Protein AF-A0A521HV90-F1 (afdb_monomer)

Structure (mmCIF, N/CA/C/O backbone):
data_AF-A0A521HV90-F1
#
_entry.id   AF-A0A521HV90-F1
#
loop_
_atom_site.group_PDB
_atom_site.id
_atom_site.type_symbol
_atom_site.label_atom_id
_atom_site.label_alt_id
_atom_site.label_comp_id
_atom_site.label_asym_id
_atom_site.label_entity_id
_atom_site.label_seq_id
_atom_site.pdbx_PDB_ins_code
_atom_site.Cartn_x
_atom_site.Cartn_y
_atom_site.Cartn_z
_atom_site.occupancy
_atom_site.B_iso_or_equiv
_atom_site.auth_seq_id
_atom_site.auth_comp_id
_atom_site.auth_asym_id
_atom_site.auth_atom_id
_atom_site.pdbx_PDB_model_num
ATOM 1 N N . MET A 1 1 ? -3.307 -13.413 -8.886 1.00 49.22 1 MET A N 1
ATOM 2 C CA . MET A 1 1 ? -4.777 -13.267 -8.744 1.00 49.22 1 MET A CA 1
ATOM 3 C C . MET A 1 1 ? -5.364 -14.151 -7.640 1.00 49.22 1 MET A C 1
ATOM 5 O O . MET A 1 1 ? -5.934 -13.598 -6.715 1.00 49.22 1 MET A O 1
ATOM 9 N N . ILE A 1 2 ? -5.180 -15.482 -7.656 1.00 52.97 2 ILE A N 1
ATOM 10 C CA . ILE A 1 2 ? -5.712 -16.389 -6.606 1.00 52.97 2 ILE A CA 1
ATOM 11 C C . ILE A 1 2 ? -5.190 -16.040 -5.198 1.00 52.97 2 ILE A C 1
ATOM 13 O O . ILE A 1 2 ? -5.973 -15.969 -4.259 1.00 52.97 2 ILE A O 1
ATOM 17 N N . ALA A 1 3 ? -3.894 -15.745 -5.058 1.00 56.12 3 ALA A N 1
ATOM 18 C CA . ALA A 1 3 ? -3.301 -15.336 -3.780 1.00 56.12 3 ALA A CA 1
ATOM 19 C C . ALA A 1 3 ? -3.882 -14.014 -3.232 1.00 56.12 3 ALA A C 1
ATOM 21 O O . ALA A 1 3 ? -4.141 -13.900 -2.037 1.00 56.12 3 ALA A O 1
ATOM 22 N N . ALA A 1 4 ? -4.149 -13.043 -4.114 1.00 55.78 4 ALA A N 1
ATOM 23 C CA . ALA A 1 4 ? -4.776 -11.772 -3.747 1.00 55.78 4 ALA A CA 1
ATOM 24 C C . ALA A 1 4 ? -6.237 -11.969 -3.309 1.00 55.78 4 ALA A C 1
ATOM 26 O O . ALA A 1 4 ? -6.645 -11.455 -2.270 1.00 55.78 4 ALA A O 1
ATOM 27 N N . LEU A 1 5 ? -6.998 -12.796 -4.038 1.00 62.59 5 LEU A N 1
ATOM 28 C CA . LEU A 1 5 ? -8.366 -13.176 -3.669 1.00 62.59 5 LEU A CA 1
ATOM 29 C C . LEU A 1 5 ? -8.414 -13.896 -2.316 1.00 62.59 5 LEU A C 1
ATOM 31 O O . LEU A 1 5 ? -9.266 -13.583 -1.491 1.00 62.59 5 LEU A O 1
ATOM 35 N N . PHE A 1 6 ? -7.477 -14.811 -2.062 1.00 66.88 6 PHE A N 1
ATOM 36 C CA . PHE A 1 6 ? -7.403 -15.548 -0.802 1.00 66.88 6 PHE A CA 1
ATOM 37 C C . PHE A 1 6 ? -7.061 -14.636 0.386 1.00 66.88 6 PHE A C 1
ATOM 39 O O . PHE A 1 6 ? -7.746 -14.669 1.406 1.00 66.88 6 PHE A O 1
ATOM 46 N N . GLY A 1 7 ? -6.062 -13.758 0.241 1.00 65.44 7 GLY A N 1
ATOM 47 C CA . GLY A 1 7 ? -5.724 -12.774 1.274 1.00 65.44 7 GLY A CA 1
ATOM 48 C C . GLY A 1 7 ? -6.868 -11.794 1.555 1.00 65.44 7 GLY A C 1
ATOM 49 O O . GLY A 1 7 ? -7.143 -11.471 2.709 1.00 65.44 7 GLY A O 1
ATOM 50 N N . ASN A 1 8 ? -7.592 -11.367 0.516 1.00 66.81 8 ASN A N 1
ATOM 51 C CA . ASN A 1 8 ? -8.760 -10.499 0.666 1.00 66.81 8 ASN A CA 1
ATOM 52 C C . ASN A 1 8 ? -9.947 -11.225 1.318 1.00 66.81 8 ASN A C 1
ATOM 54 O O . ASN A 1 8 ? -10.645 -10.612 2.121 1.00 66.81 8 ASN A O 1
ATOM 58 N N . ALA A 1 9 ? -10.137 -12.522 1.057 1.00 70.25 9 ALA A N 1
ATOM 59 C CA . ALA A 1 9 ? -11.153 -13.335 1.725 1.00 70.25 9 ALA A CA 1
ATOM 60 C C . ALA A 1 9 ? -10.874 -13.490 3.229 1.00 70.25 9 ALA A C 1
ATOM 62 O O . ALA A 1 9 ? -11.789 -13.338 4.030 1.00 70.25 9 ALA A O 1
ATOM 63 N N . ILE A 1 10 ? -9.614 -13.712 3.625 1.00 73.81 10 ILE A N 1
ATOM 64 C CA . ILE A 1 10 ? -9.221 -13.771 5.045 1.00 73.81 10 ILE A CA 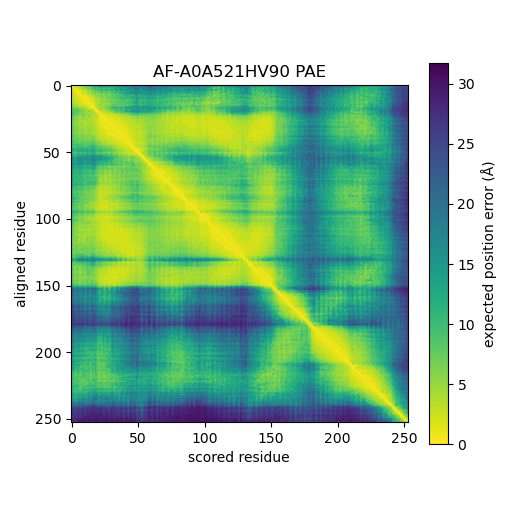1
ATOM 65 C C . ILE A 1 10 ? -9.511 -12.441 5.742 1.00 73.81 10 ILE A C 1
ATOM 67 O O . ILE A 1 10 ? -10.108 -12.421 6.814 1.00 73.81 10 ILE A O 1
ATOM 71 N N . ILE A 1 11 ? -9.122 -11.324 5.123 1.00 69.88 11 ILE A N 1
ATOM 72 C CA . ILE A 1 11 ? -9.384 -9.987 5.669 1.00 69.88 11 ILE A CA 1
ATOM 73 C C . ILE A 1 11 ? -10.891 -9.742 5.794 1.00 69.88 11 ILE A C 1
ATOM 75 O O . ILE A 1 11 ? -11.343 -9.226 6.811 1.00 69.88 11 ILE A O 1
ATOM 79 N N . PHE A 1 12 ? -11.673 -10.140 4.791 1.00 71.12 12 PHE A N 1
ATOM 80 C CA . PHE A 1 12 ? -13.126 -10.002 4.809 1.00 71.12 12 PHE A CA 1
ATOM 81 C C . PHE A 1 12 ? -13.774 -10.812 5.941 1.00 71.12 12 PHE A C 1
ATOM 83 O O . PHE A 1 12 ? -14.601 -10.270 6.669 1.00 71.12 12 PHE A O 1
ATOM 90 N N . LEU A 1 13 ? -13.354 -12.065 6.142 1.00 73.94 13 LEU A N 1
ATOM 91 C CA . LEU A 1 13 ? -13.839 -12.919 7.233 1.00 73.94 13 LEU A CA 1
ATOM 92 C C . LEU A 1 13 ? -13.491 -12.342 8.610 1.00 73.94 13 LEU A C 1
ATOM 94 O O . LEU A 1 13 ? -14.368 -12.203 9.454 1.00 73.94 13 LEU A O 1
ATOM 98 N N . LEU A 1 14 ? -12.245 -11.906 8.812 1.00 71.69 14 LEU A N 1
ATOM 99 C CA . LEU A 1 14 ? -11.810 -11.314 10.083 1.00 71.69 14 LEU A CA 1
ATOM 100 C C . LEU A 1 14 ? -12.557 -10.019 10.429 1.00 71.69 14 LEU A C 1
ATOM 102 O O . LEU A 1 14 ? -12.702 -9.684 11.605 1.00 71.69 14 LEU A O 1
ATOM 106 N N . VAL A 1 15 ? -13.020 -9.279 9.420 1.00 71.75 15 VAL A N 1
ATOM 107 C CA . VAL A 1 15 ? -13.860 -8.101 9.646 1.00 71.75 15 VAL A CA 1
ATOM 108 C C . VAL A 1 15 ? -15.314 -8.490 9.915 1.00 71.75 15 VAL A C 1
ATOM 110 O O . VAL A 1 15 ? -15.925 -7.906 10.808 1.00 71.75 15 VAL A O 1
ATOM 113 N N . LEU A 1 16 ? -15.864 -9.475 9.196 1.00 75.19 16 LEU A N 1
ATOM 114 C CA . LEU A 1 16 ? -17.215 -9.990 9.453 1.00 75.19 16 LEU A CA 1
ATOM 115 C C . LEU A 1 16 ? -17.366 -10.530 10.879 1.00 75.19 16 LEU A C 1
ATOM 117 O O . LEU A 1 16 ? -18.369 -10.253 11.531 1.00 75.19 16 LEU A O 1
ATOM 121 N N . ASP A 1 17 ? -16.346 -11.227 11.373 1.00 76.06 17 ASP A N 1
ATOM 122 C CA . ASP A 1 17 ? -16.319 -11.800 12.720 1.00 76.06 17 ASP A CA 1
ATOM 123 C C . ASP A 1 17 ? -15.992 -10.756 13.812 1.00 76.06 17 ASP A C 1
ATOM 125 O O . ASP A 1 17 ? -15.953 -11.073 15.000 1.00 76.06 17 ASP A O 1
ATOM 129 N N . GLY A 1 18 ? -15.755 -9.493 13.434 1.00 71.19 18 GLY A N 1
ATOM 130 C CA . GLY A 1 18 ? -15.540 -8.376 14.358 1.00 71.19 18 GLY A CA 1
ATOM 131 C C . GLY A 1 18 ? -14.144 -8.295 14.987 1.00 71.19 18 GLY A C 1
ATOM 132 O O . GLY A 1 18 ? -13.905 -7.411 15.812 1.00 71.19 18 GLY A O 1
ATOM 133 N N . TYR A 1 19 ? -13.207 -9.163 14.592 1.00 71.31 19 TYR A N 1
ATOM 134 C CA . TYR A 1 19 ? -11.818 -9.142 15.074 1.00 71.31 19 TYR A CA 1
ATOM 135 C C . TYR A 1 19 ? -11.007 -7.971 14.492 1.00 71.31 19 TYR A C 1
ATOM 137 O O . TYR A 1 19 ? -10.105 -7.437 15.144 1.00 71.31 19 TYR A O 1
ATOM 145 N N . LEU A 1 20 ? -11.328 -7.540 13.268 1.00 70.44 20 LEU A N 1
ATOM 146 C CA . LEU A 1 20 ? -10.658 -6.433 12.583 1.00 70.44 20 LEU A CA 1
ATOM 147 C C . LEU A 1 20 ? -11.517 -5.167 12.552 1.00 70.44 20 LEU A C 1
ATOM 149 O O . LEU A 1 20 ? -12.604 -5.136 11.980 1.00 70.44 20 LEU A O 1
ATOM 153 N N . ARG A 1 21 ? -10.964 -4.078 13.095 1.00 73.81 21 ARG A N 1
ATOM 154 C CA . ARG A 1 21 ? -11.487 -2.716 12.941 1.00 73.81 21 ARG A CA 1
ATOM 155 C C . ARG A 1 21 ? -10.770 -1.997 11.803 1.00 73.81 21 ARG A C 1
ATOM 157 O O . ARG A 1 21 ? -9.672 -2.380 11.402 1.00 73.81 21 ARG A O 1
ATOM 164 N N . ALA A 1 22 ? -11.361 -0.910 11.314 1.00 71.94 22 ALA A N 1
ATOM 165 C CA . ALA A 1 22 ? -10.803 -0.122 10.212 1.00 71.94 22 ALA A CA 1
ATOM 166 C C . ALA A 1 22 ? -9.349 0.339 10.467 1.00 71.94 22 ALA A C 1
ATOM 168 O O . ALA A 1 22 ? -8.516 0.2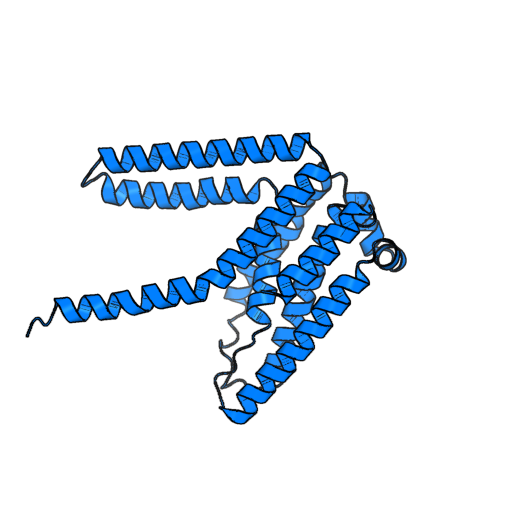61 9.567 1.00 71.94 22 ALA A O 1
ATOM 169 N N . ALA A 1 23 ? -9.005 0.720 11.703 1.00 78.69 23 ALA A N 1
ATOM 170 C CA . ALA A 1 23 ? -7.637 1.094 12.072 1.00 78.69 23 ALA A CA 1
ATOM 171 C C . ALA A 1 23 ? -6.640 -0.071 11.934 1.00 78.69 23 ALA A C 1
ATOM 173 O O . ALA A 1 23 ? -5.519 0.115 11.459 1.00 78.69 23 ALA A O 1
ATOM 174 N N . HIS A 1 24 ? -7.059 -1.292 12.278 1.00 83.00 24 HIS A N 1
ATOM 175 C CA . HIS A 1 24 ? -6.226 -2.488 12.160 1.00 83.00 24 HIS A CA 1
ATOM 176 C C . HIS A 1 24 ? -5.908 -2.817 10.694 1.00 83.00 24 HIS A C 1
ATOM 178 O O . HIS A 1 24 ? -4.804 -3.261 10.395 1.00 83.00 24 HIS A O 1
ATOM 184 N N . LEU A 1 25 ? -6.834 -2.549 9.765 1.00 77.50 25 LEU A N 1
ATOM 185 C CA . LEU A 1 25 ? -6.620 -2.756 8.324 1.00 77.50 25 LEU A CA 1
ATOM 186 C C . LEU A 1 25 ? -5.554 -1.823 7.751 1.00 77.50 25 LEU A C 1
ATOM 188 O O . LEU A 1 25 ? -4.740 -2.239 6.927 1.00 77.50 25 LEU A O 1
ATOM 192 N N . ILE A 1 26 ? -5.543 -0.574 8.213 1.00 79.94 26 ILE A N 1
ATOM 193 C CA . ILE A 1 26 ? -4.533 0.419 7.842 1.00 79.94 26 ILE A CA 1
ATOM 194 C C . ILE A 1 26 ? -3.151 -0.070 8.276 1.00 79.94 26 ILE A C 1
ATOM 196 O O . ILE A 1 26 ? -2.224 -0.123 7.467 1.00 79.94 26 ILE A O 1
ATOM 200 N N . VAL A 1 27 ? -3.031 -0.475 9.544 1.00 85.88 27 VAL A N 1
ATOM 201 C CA . VAL A 1 27 ? -1.776 -0.990 10.106 1.00 85.88 27 VAL A CA 1
ATOM 202 C C . VAL A 1 27 ? -1.347 -2.271 9.399 1.00 85.88 27 VAL A C 1
ATOM 204 O O . VAL A 1 27 ? -0.169 -2.418 9.079 1.00 85.88 27 VAL A O 1
ATOM 207 N N . LEU A 1 28 ? -2.287 -3.169 9.096 1.00 85.75 28 LEU A N 1
ATOM 208 C CA . LEU A 1 28 ? -2.013 -4.402 8.368 1.00 85.75 28 LEU A CA 1
ATOM 209 C C . LEU A 1 28 ? -1.402 -4.114 6.998 1.00 85.75 28 LEU A C 1
ATOM 211 O O . LEU A 1 28 ? -0.334 -4.632 6.691 1.00 85.75 28 LEU A O 1
ATOM 215 N N . VAL A 1 29 ? -2.034 -3.265 6.187 1.00 83.88 29 VAL A N 1
ATOM 216 C CA . VAL A 1 29 ? -1.525 -2.958 4.842 1.00 83.88 29 VAL A CA 1
ATOM 217 C C . VAL A 1 29 ? -0.209 -2.182 4.909 1.00 83.88 29 VAL A C 1
ATOM 219 O O . VAL A 1 29 ? 0.672 -2.418 4.081 1.00 83.88 29 VAL A O 1
ATOM 222 N N . ALA A 1 30 ? -0.019 -1.317 5.908 1.00 85.50 30 ALA A N 1
ATOM 223 C CA . ALA A 1 30 ? 1.268 -0.667 6.157 1.00 85.50 30 ALA A CA 1
ATOM 224 C C . ALA A 1 30 ? 2.367 -1.692 6.467 1.00 85.50 30 ALA A C 1
ATOM 226 O O . ALA A 1 30 ? 3.439 -1.654 5.859 1.00 85.50 30 ALA A O 1
ATOM 227 N N . ALA A 1 31 ? 2.081 -2.651 7.347 1.00 88.56 31 ALA A N 1
ATOM 228 C CA . ALA A 1 31 ? 3.001 -3.724 7.696 1.00 88.56 31 ALA A CA 1
ATOM 229 C C . ALA A 1 31 ? 3.291 -4.650 6.503 1.00 88.56 31 ALA A C 1
ATOM 231 O O . ALA A 1 31 ? 4.453 -4.959 6.255 1.00 88.56 31 ALA A O 1
ATOM 232 N N . GLU A 1 32 ? 2.278 -5.030 5.716 1.00 87.56 32 GLU A N 1
ATOM 233 C CA . GLU A 1 32 ? 2.453 -5.805 4.480 1.00 87.56 32 GLU A CA 1
ATOM 234 C C . GLU A 1 32 ? 3.331 -5.060 3.471 1.00 87.56 32 GLU A C 1
ATOM 236 O O . GLU A 1 32 ? 4.242 -5.647 2.893 1.00 87.56 32 GLU A O 1
ATOM 241 N N . THR A 1 33 ? 3.101 -3.757 3.287 1.00 87.44 33 THR A N 1
ATOM 242 C CA . THR A 1 33 ? 3.901 -2.927 2.375 1.00 87.44 33 THR A CA 1
ATOM 243 C C . THR A 1 33 ? 5.367 -2.925 2.794 1.00 87.44 33 THR A C 1
ATOM 245 O O . THR A 1 33 ? 6.243 -3.200 1.976 1.00 87.44 33 THR A O 1
ATOM 248 N N . LEU A 1 34 ? 5.647 -2.650 4.072 1.00 89.31 34 LEU A N 1
ATOM 249 C CA . LEU A 1 34 ? 7.013 -2.637 4.599 1.00 89.31 34 LEU A CA 1
ATOM 250 C C . LEU A 1 34 ? 7.674 -4.009 4.478 1.00 89.31 34 LEU A C 1
ATOM 252 O O . LEU A 1 34 ? 8.814 -4.099 4.025 1.00 89.31 34 LEU A O 1
ATOM 256 N N . LEU A 1 35 ? 6.953 -5.072 4.830 1.00 91.50 35 LEU A N 1
ATOM 257 C CA . LEU A 1 35 ? 7.434 -6.443 4.733 1.00 91.50 35 LEU A CA 1
ATOM 258 C C . LEU A 1 35 ? 7.845 -6.792 3.298 1.00 91.50 35 LEU A C 1
ATOM 260 O O . LEU A 1 35 ? 8.959 -7.264 3.077 1.00 91.50 35 LEU A O 1
ATOM 264 N N . LEU A 1 36 ? 6.978 -6.526 2.320 1.00 88.88 36 LEU A N 1
ATOM 265 C CA . LEU A 1 36 ? 7.235 -6.839 0.914 1.00 88.88 36 LEU A CA 1
ATOM 266 C C . LEU A 1 36 ? 8.355 -5.970 0.326 1.00 88.88 36 LEU A C 1
ATOM 268 O O . LEU A 1 36 ? 9.171 -6.472 -0.445 1.00 88.88 36 LEU A O 1
ATOM 272 N N . LEU A 1 37 ? 8.464 -4.698 0.728 1.00 88.50 37 LEU A N 1
ATOM 273 C CA . LEU A 1 37 ? 9.587 -3.836 0.341 1.00 88.50 37 LEU A CA 1
ATOM 274 C C . LEU A 1 37 ? 10.920 -4.349 0.899 1.00 88.50 37 LEU A C 1
ATOM 276 O O . LEU A 1 37 ? 11.912 -4.389 0.168 1.00 88.50 37 LEU A O 1
ATOM 280 N N . ILE A 1 38 ? 10.952 -4.771 2.168 1.00 90.31 38 ILE A N 1
ATOM 281 C CA . ILE A 1 38 ? 12.142 -5.370 2.791 1.00 90.31 38 ILE A CA 1
ATOM 282 C C . ILE A 1 38 ? 12.517 -6.662 2.062 1.00 90.31 38 ILE A C 1
ATOM 284 O O . ILE A 1 38 ? 13.678 -6.834 1.698 1.00 90.31 38 ILE A O 1
ATOM 288 N N . MET A 1 39 ? 11.543 -7.534 1.795 1.00 90.31 39 MET A N 1
ATOM 289 C CA . MET A 1 39 ? 11.744 -8.788 1.064 1.00 90.31 39 MET A CA 1
ATOM 290 C C . MET A 1 39 ? 12.275 -8.553 -0.353 1.00 90.31 39 MET A C 1
ATOM 292 O O . MET A 1 39 ? 13.280 -9.148 -0.739 1.00 90.31 39 MET A O 1
ATOM 296 N N . SER A 1 40 ? 11.662 -7.642 -1.112 1.00 87.94 40 SER A N 1
ATOM 297 C CA . SER A 1 40 ? 12.118 -7.284 -2.458 1.00 87.94 40 SER A CA 1
ATOM 298 C C . SER A 1 40 ? 13.538 -6.714 -2.431 1.00 87.94 40 SER A C 1
ATOM 300 O O . SER A 1 40 ? 14.393 -7.090 -3.238 1.00 87.94 40 SER A O 1
ATOM 302 N N . ARG A 1 41 ? 13.850 -5.864 -1.444 1.00 88.12 41 ARG A N 1
ATOM 303 C CA . ARG A 1 41 ? 15.205 -5.338 -1.279 1.00 88.12 41 ARG A CA 1
ATOM 304 C C . ARG A 1 41 ? 16.204 -6.434 -0.919 1.00 88.12 41 ARG A C 1
ATOM 306 O O . ARG A 1 41 ? 17.305 -6.428 -1.463 1.00 88.12 41 ARG A O 1
ATOM 313 N N . ALA A 1 42 ? 15.829 -7.367 -0.048 1.00 89.81 42 ALA A N 1
ATOM 314 C CA . ALA A 1 42 ? 16.655 -8.510 0.320 1.00 89.81 42 ALA A CA 1
ATOM 315 C C . ALA A 1 42 ? 16.943 -9.415 -0.889 1.00 89.81 42 ALA A C 1
ATOM 317 O O . ALA A 1 42 ? 18.084 -9.832 -1.055 1.00 89.81 42 ALA A O 1
ATOM 318 N N . GLN A 1 43 ? 15.969 -9.644 -1.781 1.00 89.38 43 GLN A N 1
ATOM 319 C CA . GLN A 1 43 ? 16.200 -10.386 -3.028 1.00 89.38 43 GLN A CA 1
ATOM 320 C C . GLN A 1 43 ? 17.270 -9.730 -3.904 1.00 89.38 43 GLN A C 1
ATOM 322 O O . GLN A 1 43 ? 18.148 -10.420 -4.415 1.00 89.38 43 GLN A O 1
ATOM 327 N N . LEU A 1 44 ? 17.230 -8.402 -4.054 1.00 86.69 44 LEU A N 1
ATOM 328 C CA . LEU A 1 44 ? 18.227 -7.678 -4.850 1.00 86.69 44 LEU A CA 1
ATOM 329 C C . LEU A 1 44 ? 19.644 -7.829 -4.280 1.00 86.69 44 LEU A C 1
ATOM 331 O O . LEU A 1 44 ? 20.604 -7.859 -5.042 1.00 86.69 44 LEU A O 1
ATOM 335 N N . LEU A 1 45 ? 19.792 -7.973 -2.958 1.00 88.00 45 LEU A N 1
ATOM 336 C CA . LEU A 1 45 ? 21.096 -8.215 -2.329 1.00 88.00 45 LEU A CA 1
ATOM 337 C C . LEU A 1 45 ? 21.677 -9.603 -2.655 1.00 88.00 45 LEU A C 1
ATOM 339 O O . LEU A 1 45 ? 22.882 -9.792 -2.511 1.00 88.00 45 LEU A O 1
ATOM 343 N N . LEU A 1 46 ? 20.858 -10.556 -3.112 1.00 87.38 46 LEU A N 1
ATOM 344 C CA . LEU A 1 46 ? 21.299 -11.901 -3.513 1.00 87.38 46 LEU A CA 1
ATOM 345 C C . LEU A 1 46 ? 21.822 -11.963 -4.957 1.00 87.38 46 LEU A C 1
ATOM 347 O O . LEU A 1 46 ? 22.294 -13.015 -5.395 1.00 87.38 46 LEU A O 1
ATOM 351 N N . VAL A 1 47 ? 21.723 -10.861 -5.703 1.00 87.19 47 VAL A N 1
ATOM 352 C CA . VAL A 1 47 ? 22.058 -10.775 -7.127 1.00 87.19 47 VAL A CA 1
ATOM 353 C C . VAL A 1 47 ? 23.117 -9.685 -7.347 1.00 87.19 47 VAL A C 1
ATOM 355 O O . VAL A 1 47 ? 23.043 -8.628 -6.713 1.00 87.19 47 VAL A O 1
ATOM 358 N N . PRO A 1 48 ? 24.107 -9.886 -8.244 1.00 86.38 48 PRO A N 1
ATOM 359 C CA . PRO A 1 48 ? 25.081 -8.853 -8.587 1.00 86.38 48 PRO A CA 1
ATOM 360 C C . PRO A 1 48 ? 24.420 -7.538 -9.028 1.00 86.38 48 PRO A C 1
ATOM 362 O O . PRO A 1 48 ? 23.478 -7.544 -9.816 1.00 86.38 48 PRO A O 1
ATOM 365 N N . GLN A 1 49 ? 24.971 -6.399 -8.595 1.00 84.12 49 GLN A N 1
ATOM 366 C CA . GLN A 1 49 ? 24.420 -5.061 -8.884 1.00 84.12 49 GLN A CA 1
ATOM 367 C C . GLN A 1 49 ? 24.278 -4.736 -10.376 1.00 84.12 49 GLN A C 1
ATOM 369 O O . GLN A 1 49 ? 23.450 -3.910 -10.754 1.00 84.12 49 GLN A O 1
ATOM 374 N N . ARG A 1 50 ? 25.075 -5.381 -11.234 1.00 85.25 50 ARG A N 1
ATOM 375 C CA . ARG A 1 50 ? 24.979 -5.229 -12.693 1.00 85.25 50 ARG A CA 1
ATOM 376 C C . ARG A 1 50 ? 23.650 -5.729 -13.268 1.00 85.25 50 ARG A C 1
ATOM 378 O O . ARG A 1 50 ? 23.233 -5.237 -14.306 1.00 85.25 50 ARG A O 1
ATOM 385 N N . ASP A 1 51 ? 23.003 -6.674 -12.586 1.00 86.00 51 ASP A N 1
ATOM 386 C CA . ASP A 1 51 ? 21.772 -7.321 -13.045 1.00 86.00 51 ASP A CA 1
ATOM 387 C C . ASP A 1 51 ? 20.536 -6.741 -12.337 1.00 86.00 51 ASP A C 1
ATOM 389 O O . ASP A 1 51 ? 19.436 -7.281 -12.466 1.00 86.00 51 ASP A O 1
ATOM 393 N N . TRP A 1 52 ? 20.707 -5.660 -11.564 1.00 85.94 52 TRP A N 1
ATOM 394 C CA . TRP A 1 52 ? 19.596 -4.958 -10.933 1.00 85.94 52 TRP A CA 1
ATOM 395 C C . TRP A 1 52 ? 18.751 -4.243 -11.996 1.00 85.94 52 TRP A C 1
ATOM 397 O O . TRP A 1 52 ? 19.313 -3.620 -12.898 1.00 85.94 52 TRP A O 1
ATOM 407 N N . PRO A 1 53 ? 17.411 -4.286 -11.881 1.00 78.19 53 PRO A N 1
ATOM 408 C CA . PRO A 1 53 ? 16.516 -3.693 -12.874 1.00 78.19 53 PRO A CA 1
ATOM 409 C C . PRO A 1 53 ? 16.625 -2.164 -12.908 1.00 78.19 53 PRO A C 1
ATOM 411 O O . PRO A 1 53 ? 16.532 -1.557 -13.969 1.00 78.19 53 PRO A O 1
ATOM 414 N N . GLU A 1 54 ? 16.883 -1.543 -11.755 1.00 77.94 54 GLU A N 1
ATOM 415 C CA . GLU A 1 54 ? 17.237 -0.131 -11.649 1.00 77.94 54 GLU A CA 1
ATOM 416 C C . GLU A 1 54 ? 18.466 0.031 -10.758 1.00 77.94 54 GLU A C 1
ATOM 418 O O . GLU A 1 54 ? 18.579 -0.579 -9.688 1.00 77.94 54 GLU A O 1
ATOM 423 N N . GLN A 1 55 ? 19.379 0.903 -11.185 1.00 78.94 55 GLN A N 1
ATOM 424 C CA . GLN A 1 55 ? 20.481 1.321 -10.334 1.00 78.94 55 GLN A CA 1
ATOM 425 C C . GLN A 1 55 ? 19.953 2.202 -9.192 1.00 78.94 55 GLN A C 1
ATOM 427 O O . GLN A 1 55 ? 19.005 2.973 -9.375 1.00 78.94 55 GLN A O 1
ATOM 432 N N . PRO A 1 56 ? 20.547 2.109 -7.990 1.00 75.38 56 PRO A N 1
ATOM 433 C CA . PRO A 1 56 ? 20.105 2.885 -6.849 1.00 75.38 56 PRO A CA 1
ATOM 434 C C . PRO A 1 56 ? 20.207 4.387 -7.151 1.00 75.38 56 PRO A C 1
ATOM 436 O O . PRO A 1 56 ? 21.300 4.940 -7.217 1.00 75.38 56 PRO A O 1
ATOM 439 N N . LYS A 1 57 ? 19.052 5.059 -7.252 1.00 77.62 57 LYS A N 1
ATOM 440 C CA . LYS A 1 57 ? 18.965 6.516 -7.450 1.00 77.62 57 LYS A CA 1
ATOM 441 C C . LYS A 1 57 ? 19.691 7.285 -6.338 1.00 77.62 57 LYS A C 1
ATOM 443 O O . LYS A 1 57 ? 19.695 6.796 -5.199 1.00 77.62 57 LYS A O 1
ATOM 448 N N . PRO A 1 58 ? 20.262 8.466 -6.612 1.00 82.81 58 PRO A N 1
ATOM 449 C CA . PRO A 1 58 ? 20.894 9.301 -5.593 1.00 82.81 58 PRO A CA 1
ATOM 450 C C . PRO A 1 58 ? 19.894 9.752 -4.515 1.00 82.81 58 PRO A C 1
ATOM 452 O O . PRO A 1 58 ? 18.686 9.829 -4.744 1.00 82.81 58 PRO A O 1
ATOM 455 N N . TRP A 1 59 ? 20.393 10.060 -3.312 1.00 79.19 59 TRP A N 1
ATOM 456 C CA . TRP A 1 59 ? 19.557 10.467 -2.170 1.00 79.19 59 TRP A CA 1
ATOM 457 C C . TRP A 1 59 ? 18.724 11.728 -2.432 1.00 79.19 59 TRP A C 1
ATOM 459 O O . TRP A 1 59 ? 17.625 11.846 -1.892 1.00 79.19 59 TRP A O 1
ATOM 469 N N . SER A 1 60 ? 19.203 12.624 -3.297 1.00 79.81 60 SER A N 1
ATOM 470 C CA . SER A 1 60 ? 18.491 13.833 -3.726 1.00 79.81 60 SER A CA 1
ATOM 471 C C . SER A 1 60 ? 17.147 13.535 -4.394 1.00 79.81 60 SER A C 1
ATOM 473 O O . SER A 1 60 ? 16.190 14.270 -4.180 1.00 79.81 60 SER A O 1
ATOM 475 N N . GLU A 1 61 ? 17.044 12.443 -5.153 1.00 80.00 61 GLU A N 1
ATOM 476 C CA . GLU A 1 61 ? 15.798 12.021 -5.806 1.00 80.00 61 GLU A CA 1
ATOM 477 C C . GLU A 1 61 ? 14.891 11.212 -4.872 1.00 80.00 61 GLU A C 1
ATOM 479 O O . GLU A 1 61 ? 13.673 11.192 -5.036 1.00 80.00 61 GLU A O 1
ATOM 484 N N . ARG A 1 62 ? 15.470 10.549 -3.864 1.00 78.12 62 ARG A N 1
ATOM 485 C CA . ARG A 1 62 ? 14.708 9.747 -2.894 1.00 78.12 62 ARG A CA 1
ATOM 486 C C . ARG A 1 62 ? 14.035 10.601 -1.837 1.00 78.12 62 ARG A C 1
ATOM 488 O O . ARG A 1 62 ? 12.937 10.265 -1.403 1.00 78.12 62 ARG A O 1
ATOM 495 N N . TRP A 1 63 ? 14.689 11.678 -1.405 1.00 79.12 63 TRP A N 1
ATOM 496 C CA . TRP A 1 63 ? 14.204 12.498 -0.301 1.00 79.12 63 TRP A CA 1
ATOM 497 C C . TRP A 1 63 ? 12.799 13.071 -0.534 1.00 79.12 63 TRP A C 1
ATOM 499 O O . TRP A 1 63 ? 11.964 12.895 0.352 1.00 79.12 63 TRP A O 1
ATOM 509 N N . PRO A 1 64 ? 12.466 13.651 -1.705 1.00 77.38 64 PRO A N 1
ATOM 510 C CA . PRO A 1 64 ? 11.111 14.133 -1.972 1.00 77.38 64 PRO A CA 1
ATOM 511 C C . PRO A 1 64 ? 10.056 13.024 -1.890 1.00 77.38 64 PRO A C 1
ATOM 513 O O . PRO A 1 64 ? 8.979 13.238 -1.341 1.00 77.38 64 PRO A O 1
ATOM 516 N N . ILE A 1 65 ? 10.374 11.823 -2.386 1.00 77.06 65 ILE A N 1
ATOM 517 C CA . ILE A 1 65 ? 9.465 10.667 -2.375 1.00 77.06 65 ILE A CA 1
ATOM 518 C C . ILE A 1 65 ? 9.235 10.182 -0.940 1.00 77.06 65 ILE A C 1
ATOM 520 O O . ILE A 1 65 ? 8.100 9.926 -0.543 1.00 77.06 65 ILE A O 1
ATOM 524 N N . LEU A 1 66 ? 10.303 10.090 -0.145 1.00 76.56 66 LEU A N 1
ATOM 525 C CA . LEU A 1 66 ? 10.217 9.711 1.265 1.00 76.56 66 LEU A CA 1
ATOM 526 C C . LEU A 1 66 ? 9.452 10.758 2.076 1.00 76.56 66 LEU A C 1
ATOM 528 O O . LEU A 1 66 ? 8.575 10.396 2.854 1.00 76.56 66 LEU A O 1
ATOM 532 N N . ALA A 1 67 ? 9.735 12.043 1.863 1.00 79.00 67 ALA A N 1
ATOM 533 C CA . ALA A 1 67 ? 9.034 13.141 2.517 1.00 79.00 67 ALA A CA 1
ATOM 534 C C . ALA A 1 67 ? 7.540 13.134 2.170 1.00 79.00 67 ALA A C 1
ATOM 536 O O . ALA A 1 67 ? 6.711 13.274 3.065 1.00 79.00 67 ALA A O 1
ATOM 537 N N . PHE A 1 68 ? 7.189 12.896 0.903 1.00 80.06 68 PHE A N 1
ATOM 538 C CA . PHE A 1 68 ? 5.801 12.722 0.481 1.00 80.06 68 PHE A CA 1
ATOM 539 C C . PHE A 1 68 ? 5.147 11.512 1.159 1.00 80.06 68 PHE A C 1
ATOM 541 O O . PHE A 1 68 ? 4.044 11.632 1.684 1.00 80.06 68 PHE A O 1
ATOM 548 N N . GLY A 1 69 ? 5.834 10.366 1.209 1.00 74.81 69 GLY A N 1
ATOM 549 C CA . GLY A 1 69 ? 5.340 9.164 1.883 1.00 74.81 69 GLY A CA 1
ATOM 550 C C . GLY A 1 69 ? 5.089 9.385 3.377 1.00 74.81 69 GLY A C 1
ATOM 551 O O . GLY A 1 69 ? 4.025 9.031 3.878 1.00 74.81 69 GLY A O 1
ATOM 552 N N . VAL A 1 70 ? 6.023 10.033 4.079 1.00 79.50 70 VAL A N 1
ATOM 553 C CA . VAL A 1 70 ? 5.872 10.396 5.498 1.00 79.50 70 VAL A CA 1
ATOM 554 C C . VAL A 1 70 ? 4.739 11.395 5.684 1.00 79.50 70 VAL A C 1
ATOM 556 O O . VAL A 1 70 ? 3.895 11.193 6.547 1.00 79.50 70 VAL A O 1
ATOM 559 N N . PHE A 1 71 ? 4.668 12.443 4.864 1.00 81.88 71 PHE A N 1
ATOM 560 C CA . PHE A 1 71 ? 3.568 13.404 4.904 1.00 81.88 71 PHE A CA 1
ATOM 561 C C . PHE A 1 71 ? 2.212 12.721 4.694 1.00 81.88 71 PHE A C 1
ATOM 563 O O . PHE A 1 71 ? 1.254 13.028 5.396 1.00 81.88 71 PHE A O 1
ATOM 570 N N . TRP A 1 72 ? 2.127 11.761 3.774 1.00 79.44 72 TRP A N 1
ATOM 571 C CA . TRP A 1 72 ? 0.897 11.021 3.518 1.00 79.44 72 TRP A CA 1
ATOM 572 C C . TRP A 1 72 ? 0.525 10.118 4.701 1.00 79.44 72 TRP A C 1
ATOM 574 O O . TRP A 1 72 ? -0.594 10.172 5.205 1.00 79.44 72 TRP A O 1
ATOM 584 N N . ILE A 1 73 ? 1.476 9.332 5.208 1.00 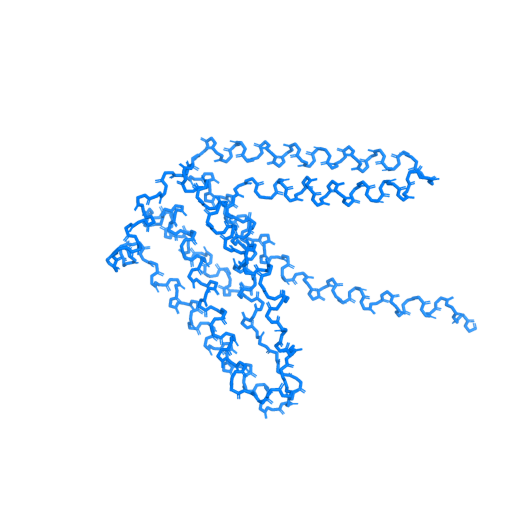75.19 73 ILE A N 1
ATOM 585 C CA . ILE A 1 73 ? 1.252 8.433 6.349 1.00 75.19 73 ILE A CA 1
ATOM 586 C C . ILE A 1 73 ? 0.963 9.215 7.636 1.00 75.19 73 ILE A C 1
ATOM 588 O O . ILE A 1 73 ? 0.119 8.812 8.424 1.00 75.19 73 ILE A O 1
ATOM 592 N N . CYS A 1 74 ? 1.617 10.344 7.881 1.00 79.31 74 CYS A N 1
ATOM 593 C CA . CYS A 1 74 ? 1.392 11.115 9.101 1.00 79.31 74 CYS A CA 1
ATOM 594 C C . CYS A 1 74 ? 0.215 12.084 8.974 1.00 79.31 74 CYS A C 1
ATOM 596 O O . CYS A 1 74 ? -0.496 12.288 9.946 1.00 79.31 74 CYS A O 1
ATOM 598 N N . GLY A 1 75 ? -0.012 12.697 7.816 1.00 79.00 75 GLY A N 1
ATOM 599 C CA . GLY A 1 75 ? -1.064 13.693 7.615 1.00 79.00 75 GLY A CA 1
ATOM 600 C C . GLY A 1 75 ? -2.401 13.056 7.253 1.00 79.00 75 GLY A C 1
ATOM 601 O O . GLY A 1 75 ? -3.354 13.112 8.030 1.00 79.00 75 GLY A O 1
ATOM 602 N N . ALA A 1 76 ? -2.466 12.420 6.082 1.00 74.69 76 ALA A N 1
ATOM 603 C CA . ALA A 1 76 ? -3.710 11.867 5.551 1.00 74.69 76 ALA A CA 1
ATOM 604 C C . ALA A 1 76 ? -4.297 10.778 6.458 1.00 74.69 76 ALA A C 1
ATOM 606 O O . ALA A 1 76 ? -5.490 10.799 6.762 1.00 74.69 76 ALA A O 1
ATOM 607 N N . TYR A 1 77 ? -3.464 9.868 6.963 1.00 77.94 77 TYR A N 1
ATOM 608 C CA . TYR A 1 77 ? -3.949 8.814 7.853 1.00 77.94 77 TYR A CA 1
ATOM 609 C C . TYR A 1 77 ? -4.309 9.302 9.253 1.00 77.94 77 TYR A C 1
ATOM 611 O O . TYR A 1 77 ? -5.210 8.728 9.855 1.00 77.94 77 TYR A O 1
ATOM 619 N N . SER A 1 78 ? -3.701 10.381 9.756 1.00 79.62 78 SER A N 1
ATOM 620 C CA . SER A 1 78 ? -4.145 10.997 11.015 1.00 79.62 78 SER A CA 1
ATOM 621 C C . SER A 1 78 ? -5.579 11.513 10.923 1.00 79.62 78 SER A C 1
ATOM 623 O O . SER A 1 78 ? -6.361 11.335 11.857 1.00 79.62 78 SER A O 1
ATOM 625 N N . ILE A 1 79 ? -5.941 12.110 9.782 1.00 76.25 79 ILE A N 1
ATOM 626 C CA . ILE A 1 79 ? -7.310 12.560 9.500 1.00 76.25 79 ILE A CA 1
ATOM 627 C C . ILE A 1 79 ? -8.245 11.352 9.455 1.00 76.25 79 ILE A C 1
ATOM 629 O O . ILE A 1 79 ? -9.276 11.334 10.121 1.00 76.25 79 ILE A O 1
ATOM 633 N N . THR A 1 80 ? -7.869 10.308 8.723 1.00 74.50 80 THR A N 1
ATOM 634 C CA . THR A 1 80 ? -8.657 9.076 8.638 1.00 74.50 80 THR A CA 1
ATOM 635 C C . THR A 1 80 ? -8.880 8.430 10.000 1.00 74.50 80 THR A C 1
ATOM 637 O O . THR A 1 80 ? -10.017 8.106 10.332 1.00 74.50 80 THR A O 1
ATOM 640 N N . LEU A 1 81 ? -7.828 8.294 10.812 1.00 78.69 81 LEU A N 1
ATOM 641 C CA . LEU A 1 81 ? -7.899 7.748 12.169 1.00 78.69 81 LEU A CA 1
ATOM 642 C C . LEU A 1 81 ? -8.796 8.587 13.079 1.00 78.69 81 LEU A C 1
ATOM 644 O O . LEU A 1 81 ? -9.493 8.023 13.918 1.00 78.69 81 LEU A O 1
ATOM 648 N N . LEU A 1 82 ? -8.828 9.910 12.894 1.00 80.00 82 LEU A N 1
ATOM 649 C CA . LEU A 1 82 ? -9.757 10.787 13.603 1.00 80.00 82 LEU A CA 1
ATOM 650 C C . LEU A 1 82 ? -11.216 10.462 13.241 1.00 80.00 82 LEU A C 1
ATOM 652 O O . LEU A 1 82 ? -12.036 10.282 14.136 1.00 80.00 82 LEU A O 1
ATOM 656 N N . PHE A 1 83 ? -11.532 10.330 11.949 1.00 72.25 83 PHE A N 1
ATOM 657 C CA . PHE A 1 83 ? -12.899 10.061 11.479 1.00 72.25 83 PHE A CA 1
ATOM 658 C C . PHE A 1 83 ? -13.430 8.682 11.879 1.00 72.25 83 PHE A C 1
ATOM 660 O O . PHE A 1 83 ? -14.614 8.548 12.174 1.00 72.25 83 PHE A O 1
ATOM 667 N N . ILE A 1 84 ? -12.571 7.660 11.902 1.00 73.31 84 ILE A N 1
ATOM 668 C CA . ILE A 1 84 ? -12.963 6.299 12.306 1.00 73.31 84 ILE A CA 1
ATOM 669 C C . ILE A 1 84 ? -12.795 6.050 13.811 1.00 73.31 84 ILE A C 1
ATOM 671 O O . ILE A 1 84 ? -12.975 4.919 14.254 1.00 73.31 84 ILE A O 1
ATOM 675 N N . ASN A 1 85 ? -12.419 7.075 14.588 1.00 78.25 85 ASN A N 1
ATOM 676 C CA . ASN A 1 85 ? -12.050 6.966 16.004 1.00 78.25 85 ASN A CA 1
ATOM 677 C C . ASN A 1 85 ? -10.997 5.866 16.283 1.00 78.25 85 ASN A C 1
ATOM 679 O O . ASN A 1 85 ? -11.038 5.165 17.290 1.00 78.25 85 ASN A O 1
ATOM 683 N N . GLY A 1 86 ? -10.051 5.699 15.356 1.00 81.75 86 GLY A N 1
ATOM 684 C CA . GLY A 1 86 ? -9.075 4.607 15.321 1.00 81.75 86 GLY A CA 1
ATOM 685 C C . GLY A 1 86 ? -7.774 4.874 16.078 1.00 81.75 86 GLY A C 1
ATOM 686 O O . GLY A 1 86 ? -6.887 4.024 16.088 1.00 81.75 86 GLY A O 1
ATOM 687 N N . TRP A 1 87 ? -7.620 6.050 16.693 1.00 86.00 87 TRP A N 1
ATOM 688 C CA . TRP A 1 87 ? -6.392 6.420 17.406 1.00 86.00 87 TRP A CA 1
ATOM 689 C C . TRP A 1 87 ? -6.090 5.517 18.603 1.00 86.00 87 TRP A C 1
ATOM 691 O O . TRP A 1 87 ? -4.925 5.200 18.836 1.00 86.00 87 TRP A O 1
ATOM 701 N N . GLY A 1 88 ? -7.120 5.088 19.340 1.00 87.62 88 GLY A N 1
ATOM 702 C CA . GLY A 1 88 ? -6.964 4.152 20.457 1.00 87.62 88 GLY A CA 1
ATOM 703 C C . GLY A 1 88 ? -6.388 2.817 19.989 1.00 87.62 88 GLY A C 1
ATOM 704 O O . GLY A 1 88 ? -5.330 2.411 20.463 1.00 87.62 88 GLY A O 1
ATOM 705 N N . ASP A 1 89 ? -7.030 2.219 18.983 1.00 85.81 89 ASP A N 1
ATOM 706 C CA . ASP A 1 89 ? -6.612 0.960 18.360 1.00 85.81 89 ASP A CA 1
ATOM 707 C C . ASP A 1 89 ? -5.163 1.043 17.822 1.00 85.81 89 ASP A C 1
ATOM 709 O O . ASP A 1 89 ? -4.347 0.149 18.048 1.00 85.81 89 ASP A O 1
ATOM 713 N N . LEU A 1 90 ? -4.797 2.145 17.149 1.00 88.00 90 LEU A N 1
ATOM 714 C CA . LEU A 1 90 ? -3.432 2.347 16.645 1.00 88.00 90 LEU A CA 1
ATOM 715 C C . LEU A 1 90 ? -2.403 2.412 17.781 1.00 88.00 90 LEU A C 1
ATOM 717 O O . LEU A 1 90 ? -1.351 1.776 17.704 1.00 88.00 90 LEU A O 1
ATOM 721 N N . LEU A 1 91 ? -2.673 3.204 18.820 1.00 90.19 91 LEU A N 1
ATOM 722 C CA . LEU A 1 91 ? -1.756 3.347 19.952 1.00 90.19 91 LEU A CA 1
ATOM 723 C C . LEU A 1 91 ? -1.583 2.025 20.699 1.00 90.19 91 LEU A C 1
ATOM 725 O O . LEU A 1 91 ? -0.480 1.728 21.157 1.00 90.19 91 LEU A O 1
ATOM 729 N N . GLU A 1 92 ? -2.643 1.229 20.802 1.00 90.06 92 GLU A N 1
ATOM 730 C CA . GLU A 1 92 ? -2.598 -0.094 21.414 1.00 90.06 92 GLU A CA 1
ATOM 731 C C . GLU A 1 92 ? -1.722 -1.057 20.604 1.00 90.06 92 GLU A C 1
ATOM 733 O O . GLU A 1 92 ? -0.834 -1.698 21.169 1.00 90.06 92 GLU A O 1
ATOM 738 N N . LEU A 1 93 ? -1.871 -1.067 19.275 1.00 89.12 93 LEU A N 1
ATOM 739 C CA . LEU A 1 93 ? -1.018 -1.842 18.368 1.00 89.12 93 LEU A CA 1
ATOM 740 C C . LEU A 1 93 ? 0.454 -1.415 18.416 1.00 89.12 93 LEU A C 1
ATOM 742 O O . LEU A 1 93 ? 1.342 -2.258 18.309 1.00 89.12 93 LEU A O 1
ATOM 746 N N . ILE A 1 94 ? 0.746 -0.125 18.585 1.00 89.06 94 ILE A N 1
ATOM 747 C CA . ILE A 1 94 ? 2.132 0.353 18.724 1.00 89.06 94 ILE A CA 1
ATOM 748 C C . ILE A 1 94 ? 2.738 -0.098 20.060 1.00 89.06 94 ILE A C 1
ATOM 750 O O . ILE A 1 94 ? 3.931 -0.390 20.132 1.00 89.06 94 ILE A O 1
ATOM 754 N N . ARG A 1 95 ? 1.935 -0.135 21.128 1.00 90.94 95 ARG A N 1
ATOM 755 C CA . ARG A 1 95 ? 2.415 -0.382 22.496 1.00 90.94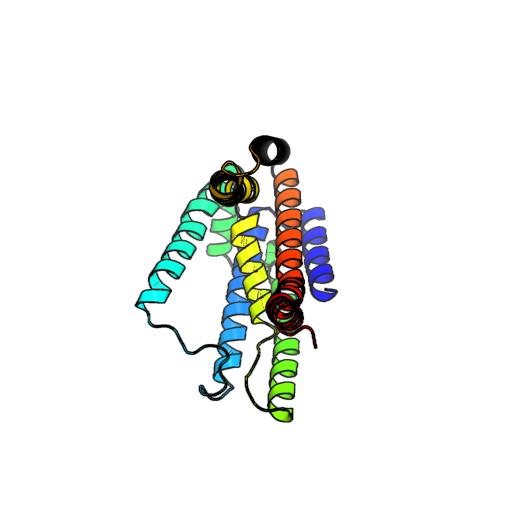 95 ARG A CA 1
ATOM 756 C C . ARG A 1 95 ? 2.477 -1.855 22.873 1.00 90.94 95 ARG A C 1
ATOM 758 O O . ARG A 1 95 ? 3.318 -2.214 23.693 1.00 90.94 95 ARG A O 1
ATOM 765 N N . SER A 1 96 ? 1.596 -2.692 22.330 1.00 90.25 96 SER A N 1
ATOM 766 C CA . SER A 1 96 ? 1.421 -4.065 22.798 1.00 90.25 96 SER A CA 1
ATOM 767 C C . SER A 1 96 ? 1.436 -5.081 21.667 1.00 90.25 96 SER A C 1
ATOM 769 O O . SER A 1 96 ? 0.670 -5.000 20.710 1.00 90.25 96 SER A O 1
ATOM 771 N N . ARG A 1 97 ? 2.252 -6.128 21.836 1.00 88.88 97 ARG A N 1
ATOM 772 C CA . ARG A 1 97 ? 2.208 -7.330 20.993 1.00 88.88 97 ARG A CA 1
ATOM 773 C C . ARG A 1 97 ? 0.875 -8.070 21.128 1.00 88.88 97 ARG A C 1
ATOM 775 O O . ARG A 1 97 ? 0.431 -8.693 20.168 1.00 88.88 97 ARG A O 1
ATOM 782 N N . GLU A 1 98 ? 0.242 -8.024 22.295 1.00 89.75 98 GLU A N 1
ATOM 783 C CA . GLU A 1 98 ? -1.019 -8.732 22.540 1.00 89.75 98 GLU A CA 1
ATOM 784 C C . GLU A 1 98 ? -2.138 -8.185 21.658 1.00 89.75 98 GLU A C 1
ATOM 786 O O . GLU A 1 98 ? -2.918 -8.969 21.130 1.00 89.75 98 GLU A O 1
ATOM 791 N N . ALA A 1 99 ? -2.140 -6.878 21.383 1.00 86.75 99 ALA A N 1
ATOM 792 C CA . ALA A 1 99 ? -3.090 -6.252 20.467 1.00 86.75 99 ALA A CA 1
ATOM 793 C C . ALA A 1 99 ? -2.985 -6.820 19.039 1.00 86.75 99 ALA A C 1
ATOM 795 O O . ALA A 1 99 ? -3.997 -7.067 18.386 1.00 86.75 99 ALA A O 1
ATOM 796 N N . TRP A 1 100 ? -1.770 -7.130 18.569 1.00 90.00 100 TRP A N 1
ATOM 797 C CA . TRP A 1 100 ? -1.563 -7.784 17.268 1.00 90.00 100 TRP A CA 1
ATOM 798 C C . TRP A 1 100 ? -2.099 -9.215 17.229 1.00 90.00 100 TRP A C 1
ATOM 800 O O . TRP A 1 100 ? -2.541 -9.694 16.180 1.00 90.00 100 TRP A O 1
ATOM 810 N N . ILE A 1 101 ? -2.023 -9.923 18.355 1.00 88.06 101 ILE A N 1
ATOM 811 C CA . ILE A 1 101 ? -2.520 -11.295 18.476 1.00 88.06 101 ILE A CA 1
ATOM 812 C C . ILE A 1 101 ? -4.046 -11.281 18.587 1.00 88.06 101 ILE A C 1
ATOM 814 O O . ILE A 1 101 ? -4.704 -12.013 17.854 1.00 88.06 101 ILE A O 1
ATOM 818 N N . ALA A 1 102 ? -4.600 -10.405 19.425 1.00 85.75 102 ALA A N 1
ATOM 819 C CA . ALA A 1 102 ? -6.034 -10.240 19.640 1.00 85.75 102 ALA A CA 1
ATOM 820 C C . ALA A 1 102 ? -6.774 -9.800 18.368 1.00 85.75 102 ALA A C 1
ATOM 822 O O . ALA A 1 102 ? -7.866 -10.289 18.097 1.00 85.75 102 ALA A O 1
ATOM 823 N N . ALA A 1 103 ? -6.154 -8.942 17.552 1.00 82.50 103 ALA A N 1
ATOM 824 C CA . ALA A 1 103 ? -6.669 -8.542 16.241 1.00 82.50 103 ALA A CA 1
ATOM 825 C C . ALA A 1 103 ? -6.322 -9.535 15.111 1.00 82.50 103 ALA A C 1
ATOM 827 O O . ALA A 1 103 ? -6.584 -9.251 13.942 1.00 82.50 103 ALA A O 1
ATOM 828 N N . TRP A 1 104 ? -5.693 -10.676 15.431 1.00 86.19 104 TRP A N 1
ATOM 829 C CA . TRP A 1 104 ? -5.304 -11.735 14.489 1.00 86.19 104 TRP A CA 1
ATOM 830 C C . TRP A 1 104 ? -4.415 -11.276 13.318 1.00 86.19 104 TRP A C 1
ATOM 832 O O . TRP A 1 104 ? -4.268 -11.987 12.326 1.00 86.19 104 TRP A O 1
ATOM 842 N N . LEU A 1 105 ? -3.740 -10.129 13.448 1.00 85.50 105 LEU A N 1
ATOM 843 C CA . LEU A 1 105 ? -2.943 -9.494 12.385 1.00 85.50 105 LEU A CA 1
ATOM 844 C C . LEU A 1 105 ? -1.736 -10.318 11.930 1.00 85.50 105 LEU A C 1
ATOM 846 O O . LEU A 1 105 ? -1.264 -10.187 10.801 1.00 85.50 105 LEU A O 1
ATOM 850 N N . HIS A 1 106 ? -1.234 -11.180 12.806 1.00 86.88 106 HIS A N 1
ATOM 851 C CA . HIS A 1 106 ? -0.096 -12.046 12.529 1.00 86.88 106 HIS A CA 1
ATOM 852 C C . HIS A 1 106 ? -0.396 -13.104 11.455 1.00 86.88 106 HIS A C 1
ATOM 854 O O . HIS A 1 106 ? 0.518 -13.488 10.730 1.00 86.88 106 HIS A O 1
ATOM 860 N N . ILE A 1 107 ? -1.650 -13.550 11.313 1.00 85.62 107 ILE A N 1
ATOM 861 C CA . ILE A 1 107 ? -2.035 -14.552 10.309 1.00 85.62 107 ILE A CA 1
ATOM 862 C C . ILE A 1 107 ? -1.928 -14.012 8.879 1.00 85.62 107 ILE A C 1
ATOM 864 O O . ILE A 1 107 ? -1.169 -14.595 8.102 1.00 85.62 107 ILE A O 1
ATOM 868 N N . PRO A 1 108 ? -2.614 -12.914 8.498 1.00 83.44 108 PRO A N 1
ATOM 869 C CA . PRO A 1 108 ? -2.490 -12.377 7.148 1.00 83.44 108 PRO A CA 1
ATOM 870 C C . PRO A 1 108 ? -1.042 -11.978 6.832 1.00 83.44 108 PRO A C 1
ATOM 872 O O . PRO A 1 108 ? -0.569 -12.260 5.734 1.00 83.44 108 PRO A O 1
ATOM 875 N N . LEU A 1 109 ? -0.290 -11.443 7.804 1.00 87.50 109 LEU A N 1
ATOM 876 C CA . LEU A 1 109 ? 1.138 -11.165 7.621 1.00 87.50 109 LEU A CA 1
ATOM 877 C C . LEU A 1 109 ? 1.970 -12.424 7.360 1.00 87.50 109 LEU A C 1
ATOM 879 O O . LEU A 1 109 ? 2.827 -12.411 6.478 1.00 87.50 109 LEU A O 1
ATOM 883 N N . ALA A 1 110 ? 1.722 -13.512 8.092 1.00 88.12 110 ALA A N 1
ATOM 884 C CA . ALA A 1 110 ? 2.408 -14.781 7.875 1.00 88.12 110 ALA A CA 1
ATOM 885 C C . ALA A 1 110 ? 2.079 -15.369 6.496 1.00 88.12 110 ALA A C 1
ATOM 887 O O . ALA A 1 110 ? 2.978 -15.858 5.812 1.00 88.12 110 ALA A O 1
ATOM 888 N N . CYS A 1 111 ? 0.822 -15.277 6.051 1.00 86.44 111 CYS A N 1
ATOM 889 C CA . CYS A 1 111 ? 0.425 -15.682 4.703 1.00 86.44 111 CYS A CA 1
ATOM 890 C C . CYS A 1 111 ? 1.148 -14.856 3.632 1.00 86.44 111 CYS A C 1
ATOM 892 O O . CYS A 1 111 ? 1.729 -15.429 2.710 1.00 86.44 111 CYS A O 1
ATOM 894 N N . THR A 1 112 ? 1.163 -13.528 3.776 1.00 87.81 112 THR A N 1
ATOM 895 C CA . THR A 1 112 ? 1.866 -12.618 2.862 1.00 87.81 112 THR A CA 1
ATOM 896 C C . THR A 1 112 ? 3.365 -12.925 2.820 1.00 87.81 112 THR A C 1
ATOM 898 O O . THR A 1 112 ? 3.936 -13.023 1.735 1.00 87.81 112 THR A O 1
ATOM 901 N N . LEU A 1 113 ? 3.996 -13.185 3.971 1.00 89.69 113 LEU A N 1
ATOM 902 C CA . LEU A 1 113 ? 5.398 -13.604 4.042 1.00 89.69 113 LEU A CA 1
ATOM 903 C C . LEU A 1 113 ? 5.647 -14.938 3.327 1.00 89.69 113 LEU A C 1
ATOM 905 O O . LEU A 1 113 ? 6.595 -15.051 2.554 1.00 89.69 113 LEU A O 1
ATOM 909 N N . LEU A 1 114 ? 4.811 -15.949 3.574 1.00 90.31 114 LEU A N 1
ATOM 910 C CA . LEU A 1 114 ? 4.953 -17.273 2.969 1.00 90.31 114 LEU A CA 1
ATOM 911 C C . LEU A 1 114 ? 4.871 -17.190 1.440 1.00 90.31 114 LEU A C 1
ATOM 913 O O . LEU A 1 114 ? 5.704 -17.764 0.741 1.00 90.31 114 LEU A O 1
ATOM 917 N N . ILE A 1 115 ? 3.895 -16.441 0.922 1.00 87.69 115 ILE A N 1
ATOM 918 C CA . ILE A 1 115 ? 3.720 -16.228 -0.518 1.00 87.69 115 ILE A CA 1
ATOM 919 C C . ILE A 1 115 ? 4.936 -15.499 -1.096 1.00 87.69 115 ILE A C 1
ATOM 921 O O . ILE A 1 115 ? 5.489 -15.949 -2.100 1.00 87.69 115 ILE A O 1
ATOM 925 N N . ALA A 1 116 ? 5.401 -14.440 -0.427 1.00 88.12 116 ALA A N 1
ATOM 926 C CA . ALA A 1 116 ? 6.583 -13.691 -0.837 1.00 88.12 116 ALA A CA 1
ATOM 927 C C . ALA A 1 116 ? 7.846 -14.566 -0.854 1.00 88.12 116 ALA A C 1
ATOM 929 O O . ALA A 1 116 ? 8.669 -14.437 -1.753 1.00 88.12 116 ALA A O 1
ATOM 930 N N . LEU A 1 117 ? 8.005 -15.499 0.090 1.00 91.75 117 LEU A N 1
ATOM 931 C CA . LEU A 1 117 ? 9.125 -16.448 0.101 1.00 91.75 117 LEU A CA 1
ATOM 932 C C . LEU A 1 117 ? 9.068 -17.430 -1.077 1.00 91.75 117 LEU A C 1
ATOM 934 O O . LEU A 1 117 ? 10.096 -17.701 -1.700 1.00 91.75 117 LEU A O 1
ATOM 938 N N . VAL A 1 118 ? 7.881 -17.945 -1.408 1.00 91.31 118 VAL A N 1
ATOM 939 C CA . VAL A 1 118 ? 7.687 -18.835 -2.565 1.00 91.31 118 VAL A CA 1
ATOM 940 C C . VAL A 1 118 ? 7.987 -18.099 -3.871 1.00 91.31 118 VAL A C 1
ATOM 942 O O . VAL A 1 118 ? 8.732 -18.616 -4.706 1.00 91.31 118 VAL A O 1
ATOM 945 N N . GLN A 1 119 ? 7.464 -16.879 -4.026 1.00 89.06 119 GLN A N 1
ATOM 946 C CA . GLN A 1 119 ? 7.792 -15.985 -5.139 1.00 89.06 119 GLN A CA 1
ATOM 947 C C . GLN A 1 119 ? 9.300 -15.715 -5.192 1.00 89.06 119 GLN A C 1
ATOM 949 O O . GLN A 1 119 ? 9.912 -15.849 -6.249 1.00 89.06 119 GLN A O 1
ATOM 954 N N . ALA A 1 120 ? 9.928 -15.451 -4.041 1.00 89.88 120 ALA A N 1
ATOM 955 C CA . ALA A 1 120 ? 11.350 -15.153 -3.989 1.00 89.88 120 ALA A CA 1
ATOM 956 C C . ALA A 1 120 ? 12.220 -16.291 -4.511 1.00 89.88 120 AL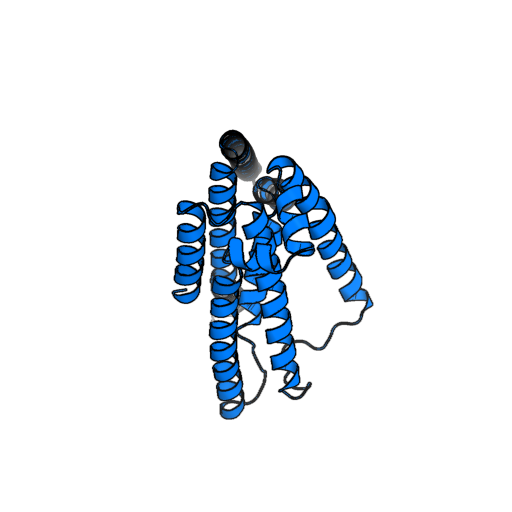A A C 1
ATOM 958 O O . ALA A 1 120 ? 13.177 -16.067 -5.258 1.00 89.88 120 ALA A O 1
ATOM 959 N N . LEU A 1 121 ? 11.876 -17.515 -4.114 1.00 91.06 121 LEU A N 1
ATOM 960 C CA . LEU A 1 121 ? 12.564 -18.717 -4.552 1.00 91.06 121 LEU A CA 1
ATOM 961 C C . LEU A 1 121 ? 12.357 -18.968 -6.051 1.00 91.06 121 LEU A C 1
ATOM 963 O O . LEU A 1 121 ? 13.301 -19.359 -6.741 1.00 91.06 121 LEU A O 1
ATOM 967 N N . ALA A 1 122 ? 11.145 -18.728 -6.559 1.00 89.38 122 ALA A N 1
ATOM 968 C CA . ALA A 1 122 ? 10.832 -18.852 -7.979 1.00 89.38 122 ALA A CA 1
ATOM 969 C C . ALA A 1 122 ? 11.633 -17.850 -8.826 1.00 89.38 122 ALA A C 1
ATOM 971 O O . ALA A 1 122 ? 12.272 -18.265 -9.796 1.00 89.38 122 ALA A O 1
ATOM 972 N N . ASP A 1 123 ? 11.683 -16.578 -8.417 1.00 89.88 123 ASP A N 1
ATOM 973 C CA . ASP A 1 123 ? 12.456 -15.525 -9.088 1.00 89.88 123 ASP A CA 1
ATOM 974 C C . ASP A 1 123 ? 13.949 -15.877 -9.124 1.00 89.88 123 ASP A C 1
ATOM 976 O O . ASP A 1 123 ? 14.598 -15.815 -10.171 1.00 89.88 123 ASP A O 1
ATOM 980 N N . TYR A 1 124 ? 14.505 -16.307 -7.985 1.00 89.62 124 TYR A N 1
ATOM 981 C CA . TYR A 1 124 ? 15.920 -16.667 -7.894 1.00 89.62 124 TYR A CA 1
ATOM 982 C C . TYR A 1 124 ? 16.258 -17.882 -8.764 1.00 89.62 124 TYR A C 1
ATOM 984 O O . TYR A 1 124 ? 17.272 -17.892 -9.465 1.00 89.62 124 TYR A O 1
ATOM 992 N N . ARG A 1 125 ? 15.394 -18.905 -8.770 1.00 90.56 125 ARG A N 1
ATOM 993 C CA . ARG A 1 125 ? 15.549 -20.071 -9.647 1.00 90.56 125 ARG A CA 1
ATOM 994 C C . ARG A 1 125 ? 15.476 -19.667 -11.118 1.00 90.56 125 ARG A C 1
ATOM 996 O O . ARG A 1 125 ? 16.279 -20.156 -11.907 1.00 90.56 125 ARG A O 1
ATOM 1003 N N . HIS A 1 126 ? 14.548 -18.786 -11.485 1.00 89.38 126 HIS A N 1
ATOM 1004 C CA . HIS A 1 126 ? 14.422 -18.293 -12.853 1.00 89.38 126 HIS A CA 1
ATOM 1005 C C . HIS A 1 126 ? 15.689 -17.552 -13.300 1.00 89.38 126 HIS A C 1
ATOM 1007 O O . HIS A 1 126 ? 16.229 -17.875 -14.358 1.00 89.38 126 HIS A O 1
ATOM 1013 N N . TYR A 1 127 ? 16.217 -16.658 -12.462 1.00 90.38 127 TYR A N 1
ATOM 1014 C CA . TYR A 1 127 ? 17.468 -15.935 -12.713 1.00 90.38 127 TYR A CA 1
ATOM 1015 C C . TYR A 1 127 ? 18.678 -16.868 -12.842 1.00 90.38 127 TYR A C 1
ATOM 1017 O O . TYR A 1 127 ? 19.481 -16.726 -13.759 1.00 90.38 127 TYR A O 1
ATOM 1025 N N . ARG A 1 128 ? 18.790 -17.888 -11.982 1.00 90.12 128 ARG A N 1
ATOM 1026 C CA . ARG A 1 128 ? 19.855 -18.903 -12.076 1.00 90.12 128 ARG A CA 1
ATOM 1027 C C . ARG A 1 128 ? 19.826 -19.691 -13.388 1.00 90.12 128 ARG A C 1
ATOM 1029 O O . ARG A 1 128 ? 20.868 -20.202 -13.785 1.00 90.12 128 ARG A O 1
ATOM 1036 N N . LEU A 1 129 ? 18.655 -19.823 -14.014 1.00 91.12 129 LEU A N 1
ATOM 1037 C CA . LEU A 1 129 ? 18.467 -20.561 -15.264 1.00 91.12 129 LEU A CA 1
ATOM 1038 C C . LEU A 1 129 ? 18.638 -19.682 -16.513 1.00 91.12 129 LEU A C 1
ATOM 1040 O O . LEU A 1 129 ? 19.186 -20.163 -17.498 1.00 91.12 129 LEU A O 1
ATOM 1044 N N . HIS A 1 130 ? 18.187 -18.423 -16.480 1.00 88.62 130 HIS A N 1
ATOM 1045 C CA . HIS A 1 130 ? 18.111 -17.556 -17.668 1.00 88.62 130 HIS A CA 1
ATOM 1046 C C . HIS A 1 130 ? 19.098 -16.376 -17.653 1.00 88.62 130 HIS A C 1
ATOM 1048 O O . HIS A 1 130 ? 19.287 -15.733 -18.681 1.00 88.62 130 HIS A O 1
ATOM 1054 N N . GLY A 1 131 ? 19.759 -16.104 -16.524 1.00 86.25 131 GLY A N 1
ATOM 1055 C CA . GLY A 1 131 ? 20.639 -14.948 -16.355 1.00 86.25 131 GLY A CA 1
ATOM 1056 C C . GLY A 1 131 ? 19.886 -13.652 -16.032 1.00 86.25 131 GLY A C 1
ATOM 1057 O O . GLY A 1 131 ? 18.738 -13.677 -15.589 1.00 86.25 131 GLY A O 1
ATOM 1058 N N . GLY A 1 132 ? 20.570 -12.515 -16.194 1.00 83.25 132 GLY A N 1
ATOM 1059 C CA . GLY A 1 132 ? 20.015 -11.179 -15.950 1.00 83.25 132 GLY A CA 1
ATOM 1060 C C . GLY A 1 132 ? 19.269 -10.592 -17.159 1.00 83.25 132 GLY A C 1
ATOM 1061 O O . GLY A 1 132 ? 19.474 -11.057 -18.281 1.00 83.25 132 GLY A O 1
ATOM 1062 N N . PRO A 1 133 ? 18.450 -9.540 -16.957 1.00 84.88 133 PRO A N 1
ATOM 1063 C CA . PRO A 1 133 ? 18.248 -8.797 -15.705 1.00 84.88 133 PRO A CA 1
ATOM 1064 C C . PRO A 1 133 ? 17.316 -9.504 -14.707 1.00 84.88 133 PRO A C 1
ATOM 1066 O O . PRO A 1 133 ? 16.387 -10.212 -15.091 1.00 84.88 133 PRO A O 1
ATOM 1069 N N . PHE A 1 134 ? 17.556 -9.301 -13.407 1.00 86.94 134 PHE A N 1
ATOM 1070 C CA . PHE A 1 134 ? 16.711 -9.856 -12.349 1.00 86.94 134 PHE A CA 1
ATOM 1071 C C . PHE A 1 134 ? 15.427 -9.040 -12.192 1.00 86.94 134 PHE A C 1
ATOM 1073 O O . PHE A 1 134 ? 15.468 -7.828 -11.982 1.00 86.94 134 PHE A O 1
ATOM 1080 N N . VAL A 1 135 ? 14.282 -9.718 -12.231 1.00 84.19 135 VAL A N 1
ATOM 1081 C CA . VAL A 1 135 ? 12.965 -9.102 -12.045 1.00 84.19 135 VAL A CA 1
ATOM 1082 C C . VAL A 1 135 ? 12.310 -9.722 -10.815 1.00 84.19 135 VAL A C 1
ATOM 1084 O O . VAL A 1 135 ? 12.034 -10.917 -10.793 1.00 84.19 135 VAL A O 1
ATOM 1087 N N . SER A 1 136 ? 12.081 -8.902 -9.787 1.00 84.12 136 SER A N 1
ATOM 1088 C CA . SER A 1 136 ? 11.382 -9.308 -8.562 1.00 84.12 136 SER A CA 1
ATOM 1089 C C . SER A 1 136 ? 9.875 -9.300 -8.804 1.00 84.12 136 SER A C 1
ATOM 1091 O O . SER A 1 136 ? 9.308 -8.250 -9.117 1.00 84.12 136 SER A O 1
ATOM 1093 N N . SER A 1 137 ? 9.216 -10.441 -8.610 1.00 85.06 137 SER A N 1
ATOM 1094 C CA . SER A 1 137 ? 7.751 -10.535 -8.640 1.00 85.06 137 SER A CA 1
ATOM 1095 C C . SER A 1 137 ? 7.092 -9.971 -7.373 1.00 85.06 137 SER A C 1
ATOM 1097 O O . SER A 1 137 ? 5.912 -9.633 -7.393 1.00 85.06 137 SER A O 1
ATOM 1099 N N . ILE A 1 138 ? 7.873 -9.773 -6.305 1.00 85.44 138 ILE A N 1
ATOM 1100 C CA . ILE A 1 138 ? 7.433 -9.207 -5.019 1.00 85.44 138 ILE A CA 1
ATOM 1101 C C . ILE A 1 138 ? 7.272 -7.683 -5.096 1.00 85.44 138 ILE A C 1
ATOM 1103 O O . ILE A 1 138 ? 6.418 -7.107 -4.422 1.00 85.44 138 ILE A O 1
ATOM 1107 N N . LEU A 1 139 ? 8.091 -7.004 -5.911 1.00 83.44 139 LEU A N 1
ATOM 1108 C CA . LEU A 1 139 ? 8.072 -5.541 -6.006 1.00 83.44 139 LEU A CA 1
ATOM 1109 C C . LEU A 1 139 ? 6.714 -4.990 -6.490 1.00 83.44 139 LEU A C 1
ATOM 1111 O O . LEU A 1 139 ? 6.202 -4.078 -5.839 1.00 83.44 139 LEU A O 1
ATOM 1115 N N . PRO A 1 140 ? 6.085 -5.519 -7.561 1.00 79.19 140 PRO A N 1
ATOM 1116 C CA . PRO A 1 140 ? 4.733 -5.116 -7.949 1.00 79.19 140 PRO A CA 1
ATOM 1117 C C . PRO A 1 140 ? 3.690 -5.311 -6.839 1.00 79.19 140 PRO A C 1
ATOM 1119 O O . PRO A 1 140 ? 2.863 -4.425 -6.630 1.00 79.19 140 PRO A O 1
ATOM 1122 N N . ASP A 1 141 ? 3.755 -6.412 -6.083 1.00 80.50 141 ASP A N 1
ATOM 1123 C CA . ASP A 1 141 ? 2.835 -6.667 -4.964 1.00 80.50 141 ASP A CA 1
ATOM 1124 C C . ASP A 1 141 ? 3.029 -5.633 -3.837 1.00 80.50 141 ASP A C 1
ATOM 1126 O O . ASP A 1 141 ? 2.056 -5.084 -3.307 1.00 80.50 141 ASP A O 1
ATOM 1130 N N . ALA A 1 142 ? 4.283 -5.283 -3.525 1.00 83.56 142 ALA A N 1
ATOM 1131 C CA . ALA A 1 142 ? 4.615 -4.223 -2.572 1.00 83.56 142 ALA A CA 1
ATOM 1132 C C . ALA A 1 142 ? 4.064 -2.859 -3.019 1.00 83.56 142 ALA A C 1
ATOM 1134 O O . ALA A 1 142 ? 3.461 -2.131 -2.226 1.00 83.56 142 ALA A O 1
ATOM 1135 N N . LEU A 1 143 ? 4.228 -2.524 -4.304 1.00 81.06 143 LEU A N 1
ATOM 1136 C CA . LEU A 1 143 ? 3.680 -1.300 -4.889 1.00 81.06 143 LEU A CA 1
ATOM 1137 C C . LEU A 1 143 ? 2.148 -1.299 -4.867 1.00 81.06 143 LEU A C 1
ATOM 1139 O O . LEU A 1 143 ? 1.556 -0.248 -4.651 1.00 81.06 143 LEU A O 1
ATOM 1143 N N . GLY A 1 144 ? 1.497 -2.455 -5.004 1.00 75.81 144 GLY A N 1
ATOM 1144 C CA . GLY A 1 144 ? 0.041 -2.582 -4.881 1.00 75.81 144 GLY A CA 1
ATOM 1145 C C . GLY A 1 144 ? -0.462 -2.245 -3.494 1.00 75.81 144 GLY A C 1
ATOM 1146 O O . GLY A 1 144 ? -1.455 -1.527 -3.348 1.00 75.81 144 GLY A O 1
ATOM 1147 N N . ARG A 1 145 ? 0.251 -2.694 -2.462 1.00 79.88 145 ARG A N 1
ATOM 1148 C CA . ARG A 1 145 ? -0.059 -2.341 -1.073 1.00 79.88 145 ARG A CA 1
ATOM 1149 C C . ARG A 1 145 ? 0.226 -0.869 -0.789 1.00 79.88 145 ARG A C 1
ATOM 1151 O O . ARG A 1 145 ? -0.626 -0.206 -0.205 1.00 79.88 145 ARG A O 1
ATOM 1158 N N . LEU A 1 146 ? 1.315 -0.315 -1.318 1.00 79.81 146 LEU A N 1
ATOM 1159 C CA . LEU A 1 146 ? 1.592 1.119 -1.228 1.00 79.81 146 LEU A CA 1
ATOM 1160 C C . LEU A 1 146 ? 0.516 1.965 -1.928 1.00 79.81 146 LEU A C 1
ATOM 1162 O O . LEU A 1 146 ? 0.033 2.936 -1.353 1.00 79.81 146 LEU A O 1
ATOM 1166 N N . LEU A 1 147 ? 0.092 1.586 -3.135 1.00 74.31 147 LEU A N 1
ATOM 1167 C CA . LEU A 1 147 ? -1.010 2.244 -3.840 1.00 74.31 147 LEU A CA 1
ATOM 1168 C C . LEU A 1 147 ? -2.324 2.095 -3.080 1.00 74.31 147 LEU A C 1
ATOM 1170 O O . LEU A 1 147 ? -3.079 3.055 -3.003 1.00 74.31 147 LEU A O 1
ATOM 1174 N N . THR A 1 148 ? -2.575 0.943 -2.457 1.00 75.38 148 THR A N 1
ATOM 1175 C CA . THR A 1 148 ? -3.724 0.770 -1.556 1.00 75.38 148 THR A CA 1
ATOM 1176 C C . THR A 1 148 ? -3.628 1.729 -0.373 1.00 75.38 148 THR A C 1
ATOM 1178 O O . THR A 1 148 ? -4.638 2.302 0.017 1.00 75.38 148 THR A O 1
ATOM 1181 N N . LEU A 1 149 ? -2.434 1.982 0.174 1.00 76.44 149 LEU A N 1
ATOM 1182 C CA . LEU A 1 149 ? -2.288 2.961 1.247 1.00 76.44 149 LEU A CA 1
ATOM 1183 C C . LEU A 1 149 ? -2.515 4.394 0.764 1.00 76.44 149 LEU A C 1
ATOM 1185 O O . LEU A 1 149 ? -3.084 5.206 1.491 1.00 76.44 149 LEU A O 1
ATOM 1189 N N . ILE A 1 150 ? -2.078 4.714 -0.450 1.00 74.25 150 ILE A N 1
ATOM 1190 C CA . ILE A 1 150 ? -2.250 6.047 -1.024 1.00 74.25 150 ILE A CA 1
ATOM 1191 C C . ILE A 1 150 ? -3.724 6.286 -1.381 1.00 74.25 150 ILE A C 1
ATOM 1193 O O . ILE A 1 150 ? -4.294 7.306 -1.009 1.00 74.25 150 ILE A O 1
ATOM 1197 N N . LEU A 1 151 ? -4.362 5.327 -2.052 1.00 67.56 151 LEU A N 1
ATOM 1198 C CA . LEU A 1 151 ? -5.722 5.444 -2.584 1.00 67.56 151 LEU A CA 1
ATOM 1199 C C . LEU A 1 151 ? -6.811 5.079 -1.568 1.00 67.56 151 LEU A C 1
ATOM 1201 O O . LEU A 1 151 ? -7.881 5.675 -1.582 1.00 67.56 151 LEU A O 1
ATOM 1205 N N . GLY A 1 152 ? -6.557 4.095 -0.706 1.00 62.06 152 GLY A N 1
ATOM 1206 C CA . GLY A 1 152 ? -7.494 3.579 0.298 1.00 62.06 152 GLY A CA 1
ATOM 1207 C C . GLY A 1 152 ? -7.331 4.210 1.678 1.00 62.06 152 GLY A C 1
ATOM 1208 O O . GLY A 1 152 ? -8.206 4.061 2.525 1.00 62.06 152 GLY A O 1
ATOM 1209 N N . GLY A 1 153 ? -6.243 4.954 1.900 1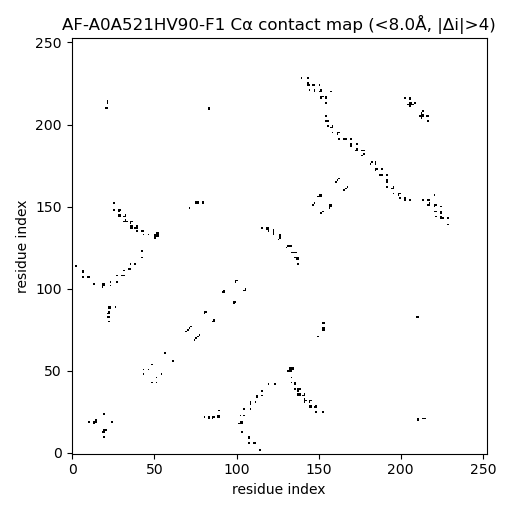.00 60.66 153 GLY A N 1
ATOM 1210 C CA . GLY A 1 153 ? -5.989 5.641 3.162 1.00 60.66 153 GLY A CA 1
ATOM 1211 C C . GLY A 1 153 ? -6.959 6.758 3.474 1.00 60.66 153 GLY A C 1
ATOM 1212 O O . GLY A 1 153 ? -7.060 7.165 4.625 1.00 60.66 153 GLY A O 1
ATOM 1213 N N . ILE A 1 154 ? -7.695 7.231 2.474 1.00 55.81 154 ILE A N 1
ATOM 1214 C CA . ILE A 1 154 ? -8.742 8.218 2.646 1.00 55.81 154 ILE A CA 1
ATOM 1215 C C . ILE A 1 154 ? -9.894 7.828 1.713 1.00 55.81 154 ILE A C 1
ATOM 1217 O O . ILE A 1 154 ? -9.665 7.754 0.507 1.00 55.81 154 ILE A O 1
ATOM 1221 N N . PRO A 1 155 ? -11.139 7.673 2.197 1.00 53.84 155 PRO A N 1
ATOM 1222 C CA . PRO A 1 155 ? -12.311 7.622 1.321 1.00 53.84 155 PRO A CA 1
ATOM 1223 C C . PRO A 1 155 ? -12.310 8.792 0.319 1.00 53.84 155 PRO A C 1
ATOM 1225 O O . PRO A 1 155 ? -12.671 8.627 -0.838 1.00 53.84 155 PRO A O 1
ATOM 1228 N N . PHE A 1 156 ? -11.788 9.952 0.736 1.00 51.56 156 PHE A N 1
ATOM 1229 C CA . PHE A 1 156 ? -11.618 11.158 -0.075 1.00 51.56 156 PHE A CA 1
ATOM 1230 C C . PHE A 1 156 ? -10.478 11.116 -1.107 1.00 51.56 156 PHE A C 1
ATOM 1232 O O . PHE A 1 156 ? -10.472 11.965 -1.993 1.00 51.56 156 PHE A O 1
ATOM 1239 N N . ALA A 1 157 ? -9.527 10.176 -1.041 1.00 59.50 157 ALA A N 1
ATOM 1240 C CA . ALA A 1 157 ? -8.370 10.167 -1.940 1.00 59.50 157 ALA A CA 1
ATOM 1241 C C . ALA A 1 157 ? -8.795 9.855 -3.376 1.00 59.50 157 ALA A C 1
ATOM 1243 O O . ALA A 1 157 ? -8.385 10.563 -4.282 1.00 59.50 157 ALA A O 1
ATOM 1244 N N . MET A 1 158 ? -9.665 8.868 -3.599 1.00 56.00 158 MET A N 1
ATOM 1245 C CA . MET A 1 158 ? -10.170 8.543 -4.941 1.00 56.00 158 MET A CA 1
ATOM 1246 C C . MET A 1 158 ? -10.907 9.719 -5.616 1.00 56.00 158 MET A C 1
ATOM 1248 O O . MET A 1 158 ? -10.513 10.082 -6.723 1.00 56.00 158 MET A O 1
ATOM 1252 N N . PRO A 1 159 ? -11.904 10.379 -4.984 1.00 57.59 159 PRO A N 1
ATOM 1253 C CA . PRO A 1 159 ? -12.508 11.589 -5.541 1.00 57.59 159 PRO A CA 1
ATOM 1254 C C . PRO A 1 159 ? -11.498 12.720 -5.708 1.00 57.59 159 PRO A C 1
ATOM 1256 O O . PRO A 1 159 ? -11.500 13.374 -6.744 1.00 57.59 159 PRO A O 1
ATOM 1259 N N . PHE A 1 160 ? -10.608 12.941 -4.735 1.00 60.16 160 PHE A N 1
ATOM 1260 C CA . PHE A 1 160 ? -9.583 13.978 -4.828 1.00 60.16 160 PHE A CA 1
ATOM 1261 C C . PHE A 1 160 ? -8.650 13.722 -6.015 1.00 60.16 160 PHE A C 1
ATOM 1263 O O . PHE A 1 160 ? -8.521 14.583 -6.868 1.00 60.16 160 PHE A O 1
ATOM 1270 N N . PHE A 1 161 ? -8.083 12.524 -6.161 1.00 60.53 161 PHE A N 1
ATOM 1271 C CA . PHE A 1 161 ? -7.260 12.145 -7.309 1.00 60.53 161 PHE A CA 1
ATOM 1272 C C . PHE A 1 161 ? -8.054 12.208 -8.623 1.00 60.53 161 PHE A C 1
ATOM 1274 O O . PHE A 1 161 ? -7.531 12.722 -9.610 1.00 60.53 161 PHE A O 1
ATOM 1281 N N . ALA A 1 162 ? -9.319 11.782 -8.650 1.00 60.06 162 ALA A N 1
ATOM 1282 C CA . ALA A 1 162 ? -10.180 11.897 -9.828 1.00 60.06 162 ALA A CA 1
ATOM 1283 C C . ALA A 1 162 ? -10.447 13.361 -10.223 1.00 60.06 162 ALA A C 1
ATOM 1285 O O . ALA A 1 162 ? -10.408 13.691 -11.405 1.00 60.06 162 ALA A O 1
ATOM 1286 N N . VAL A 1 163 ? -10.658 14.261 -9.260 1.00 59.19 163 VAL A N 1
ATOM 1287 C CA . VAL A 1 163 ? -10.876 15.696 -9.508 1.00 59.19 163 VAL A CA 1
ATOM 1288 C C . VAL A 1 163 ? -9.573 16.404 -9.844 1.00 59.19 163 VAL A C 1
ATOM 1290 O O . VAL A 1 163 ? -9.529 17.193 -10.778 1.00 59.19 163 VAL A O 1
ATOM 1293 N N . THR A 1 164 ? -8.497 16.130 -9.114 1.00 57.53 164 THR A N 1
ATOM 1294 C CA . THR A 1 164 ? -7.207 16.789 -9.299 1.00 57.53 164 THR A CA 1
ATOM 1295 C C . THR A 1 164 ? -6.530 16.270 -10.560 1.00 57.53 164 THR A C 1
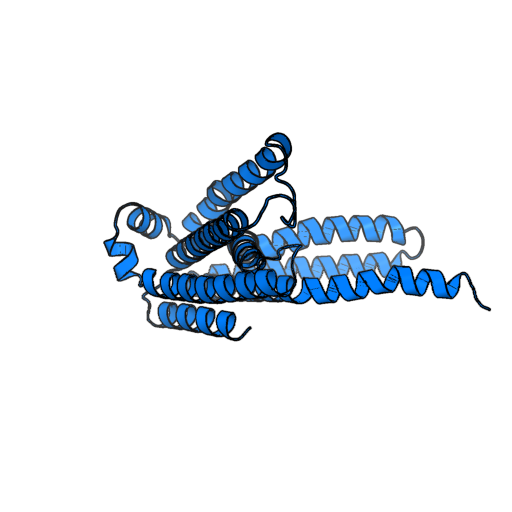ATOM 1297 O O . THR A 1 164 ? -6.318 17.043 -11.482 1.00 57.53 164 THR A O 1
ATOM 1300 N N . PHE A 1 165 ? -6.247 14.971 -10.681 1.00 59.47 165 PHE A N 1
ATOM 1301 C CA . PHE A 1 165 ? -5.580 14.436 -11.875 1.00 59.47 165 PHE A CA 1
ATOM 1302 C C . PHE A 1 165 ? -6.513 14.374 -13.077 1.00 59.47 165 PHE A C 1
ATOM 1304 O O . PHE A 1 165 ? -6.106 14.771 -14.168 1.00 59.47 165 PHE A O 1
ATOM 1311 N N . GLY A 1 166 ? -7.759 13.930 -12.890 1.00 58.78 166 GLY A N 1
ATOM 1312 C CA . GLY A 1 166 ? -8.750 13.940 -13.965 1.00 58.78 166 GLY A CA 1
ATOM 1313 C C . GLY A 1 166 ? -9.091 15.362 -14.404 1.00 58.78 166 GLY A C 1
ATOM 1314 O O . GLY A 1 166 ? -9.161 15.608 -15.599 1.00 58.78 166 GLY A O 1
ATOM 1315 N N . GLY A 1 167 ? -9.186 16.325 -13.482 1.00 57.72 167 GLY A N 1
ATOM 1316 C CA . GLY A 1 167 ? -9.381 17.741 -13.805 1.00 57.72 167 GLY A CA 1
ATOM 1317 C C . GLY A 1 167 ? -8.173 18.376 -14.488 1.00 57.72 167 GLY A C 1
ATOM 1318 O O . GLY A 1 167 ? -8.347 19.015 -15.517 1.00 57.72 167 GLY A O 1
ATOM 1319 N N . PHE A 1 168 ? -6.944 18.156 -14.009 1.00 58.81 168 PHE A N 1
ATOM 1320 C CA . PHE A 1 168 ? -5.738 18.665 -14.676 1.00 58.81 168 PHE A CA 1
ATOM 1321 C C . PHE A 1 168 ? -5.567 18.070 -16.075 1.00 58.81 168 PHE A C 1
ATOM 1323 O O . PHE A 1 168 ? -5.279 18.809 -17.015 1.00 58.81 168 PHE A O 1
ATOM 1330 N N . LYS A 1 169 ? -5.787 16.760 -16.250 1.00 60.69 169 LYS A N 1
ATOM 1331 C CA . LYS A 1 169 ? -5.712 16.112 -17.567 1.00 60.69 169 LYS A CA 1
ATOM 1332 C C . LYS A 1 169 ? -6.878 16.484 -18.470 1.00 60.69 169 LYS A C 1
ATOM 1334 O O . LYS A 1 169 ? -6.659 16.647 -19.664 1.00 60.69 169 LYS A O 1
ATOM 1339 N N . ALA A 1 170 ? -8.075 16.685 -17.925 1.00 55.88 170 ALA A N 1
ATOM 1340 C CA . ALA A 1 170 ? -9.207 17.218 -18.671 1.00 55.88 170 ALA A CA 1
ATOM 1341 C C . ALA A 1 170 ? -8.942 18.658 -19.105 1.00 55.88 170 ALA A C 1
ATOM 1343 O O . ALA A 1 170 ? -9.167 18.958 -20.263 1.00 55.88 170 ALA A O 1
ATOM 1344 N N . VAL A 1 171 ? -8.388 19.521 -18.251 1.00 59.31 171 VAL A N 1
ATOM 1345 C CA . VAL A 1 171 ? -7.982 20.886 -18.618 1.00 59.31 171 VAL A CA 1
ATOM 1346 C C . VAL A 1 171 ? -6.882 20.857 -19.673 1.00 59.31 171 VAL A C 1
ATOM 1348 O O . VAL A 1 171 ? -6.961 21.611 -20.633 1.00 59.31 171 VAL A O 1
ATOM 1351 N N . GLU A 1 172 ? -5.894 19.969 -19.563 1.00 61.09 172 GLU A N 1
ATOM 1352 C CA . GLU A 1 172 ? -4.831 19.827 -20.565 1.00 61.09 172 GLU A CA 1
ATOM 1353 C C . GLU A 1 172 ? -5.381 19.316 -21.914 1.00 61.09 172 GLU A C 1
ATOM 1355 O O . GLU A 1 172 ? -5.033 19.837 -22.976 1.00 61.09 172 GLU A O 1
ATOM 1360 N N . TYR A 1 173 ? -6.285 18.332 -21.879 1.00 58.53 173 TYR A N 1
ATOM 1361 C CA . TYR A 1 173 ? -6.955 17.764 -23.050 1.00 58.53 173 TYR A CA 1
ATOM 1362 C C . TYR A 1 173 ? -7.910 18.767 -23.698 1.00 58.53 173 TYR A C 1
ATOM 1364 O O . TYR A 1 173 ? -7.849 18.977 -24.904 1.00 58.53 173 TYR A O 1
ATOM 1372 N N . VAL A 1 174 ? -8.747 19.436 -22.906 1.00 56.88 174 VAL A N 1
ATOM 1373 C CA . VAL A 1 174 ? -9.680 2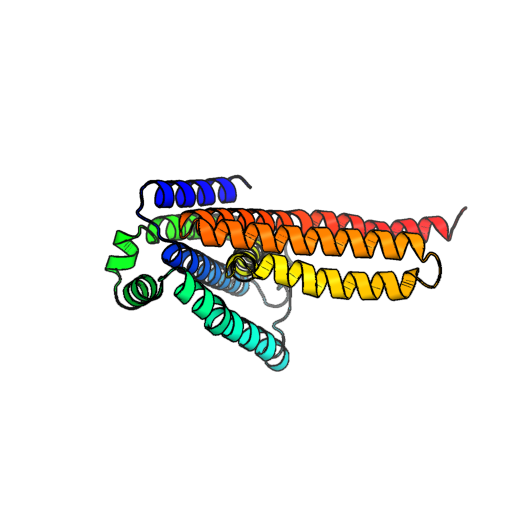0.490 -23.321 1.00 56.88 174 VAL A CA 1
ATOM 1374 C C . VAL A 1 174 ? -8.913 21.704 -23.823 1.00 56.88 174 VAL A C 1
ATOM 1376 O O . VAL A 1 174 ? -9.270 22.225 -24.862 1.00 56.88 174 VAL A O 1
ATOM 1379 N N . ALA A 1 175 ? -7.813 22.126 -23.204 1.00 58.97 175 ALA A N 1
ATOM 1380 C CA . ALA A 1 175 ? -7.004 23.234 -23.715 1.00 58.97 175 ALA A CA 1
ATOM 1381 C C . ALA A 1 175 ? -6.361 22.911 -25.076 1.00 58.97 175 ALA A C 1
ATOM 1383 O O . ALA A 1 175 ? -6.270 23.792 -25.933 1.00 58.97 175 ALA A O 1
ATOM 1384 N N . ARG A 1 176 ? -5.957 21.650 -25.310 1.00 58.72 176 ARG A N 1
ATOM 1385 C CA . ARG A 1 176 ? -5.460 21.197 -26.623 1.00 58.72 176 ARG A CA 1
ATOM 1386 C C . ARG A 1 176 ? -6.582 21.018 -27.653 1.00 58.72 176 ARG A C 1
ATOM 1388 O O . ARG A 1 176 ? -6.414 21.452 -28.788 1.00 58.72 176 ARG A O 1
ATOM 1395 N N . LYS A 1 177 ? -7.719 20.411 -27.284 1.00 51.91 177 LYS A N 1
ATOM 1396 C CA . LYS A 1 177 ? -8.835 20.097 -28.200 1.00 51.91 177 LYS A CA 1
ATOM 1397 C C . LYS A 1 177 ? -9.865 21.209 -28.380 1.00 51.91 177 LYS A C 1
ATOM 1399 O O . LYS A 1 177 ? -10.492 21.240 -29.428 1.00 51.91 177 LYS A O 1
ATOM 1404 N N . ALA A 1 178 ? -10.040 22.138 -27.444 1.00 53.34 178 ALA A N 1
ATOM 1405 C CA . ALA A 1 178 ? -10.991 23.252 -27.568 1.00 53.34 178 ALA A CA 1
ATOM 1406 C C . ALA A 1 178 ? -10.607 24.233 -28.683 1.00 53.34 178 ALA A C 1
ATOM 1408 O O . ALA A 1 178 ? -11.456 24.979 -29.156 1.00 53.34 178 ALA A O 1
ATOM 1409 N N . ARG A 1 179 ? -9.350 24.198 -29.149 1.00 56.06 179 ARG A N 1
ATOM 1410 C CA . ARG A 1 179 ? -8.929 24.894 -30.373 1.00 56.06 179 ARG A CA 1
ATOM 1411 C C . ARG A 1 179 ? -9.454 24.245 -31.662 1.00 56.06 179 ARG A C 1
ATOM 1413 O O . ARG A 1 179 ? -9.383 24.885 -32.702 1.00 56.06 179 ARG A O 1
ATOM 1420 N N . ILE A 1 180 ? -9.940 23.001 -31.601 1.00 56.59 180 ILE A N 1
ATOM 1421 C CA . ILE A 1 180 ? -10.318 22.177 -32.761 1.00 56.59 180 ILE A CA 1
ATOM 1422 C C . ILE A 1 180 ? -11.812 21.801 -32.707 1.00 56.59 180 ILE A C 1
ATOM 1424 O O . ILE A 1 180 ? -12.515 21.985 -33.691 1.00 56.59 180 ILE A O 1
ATOM 1428 N N . GLU A 1 181 ? -12.325 21.342 -31.557 1.00 65.62 181 GLU A N 1
ATOM 1429 C CA . GLU A 1 181 ? -13.720 20.904 -31.369 1.00 65.62 181 GLU A CA 1
ATOM 1430 C C . GLU A 1 181 ? -14.258 21.268 -29.964 1.00 65.62 181 GLU A C 1
ATOM 1432 O O . GLU A 1 181 ? -14.122 20.493 -29.008 1.00 65.62 181 GLU A O 1
ATOM 1437 N N . PRO A 1 182 ? -14.906 22.436 -29.802 1.00 66.38 182 PRO A N 1
ATOM 1438 C CA . PRO A 1 182 ? -15.360 22.921 -28.495 1.00 66.38 182 PRO A CA 1
ATOM 1439 C C . PRO A 1 182 ? -16.503 22.086 -27.889 1.00 66.38 182 PRO A C 1
ATOM 1441 O O . PRO A 1 182 ? -16.594 21.966 -26.668 1.00 66.38 182 PRO A O 1
ATOM 1444 N N . ALA A 1 183 ? -17.347 21.458 -28.715 1.00 71.06 183 ALA A N 1
ATOM 1445 C CA . ALA A 1 183 ? -18.483 20.659 -28.245 1.00 71.06 183 ALA A CA 1
ATOM 1446 C C . ALA A 1 183 ? -18.045 19.366 -27.533 1.00 71.06 183 ALA A C 1
ATOM 1448 O O . ALA A 1 183 ? -18.534 19.056 -26.448 1.00 71.06 183 ALA A O 1
ATOM 1449 N N . LEU A 1 184 ? -17.072 18.639 -28.094 1.00 66.38 184 LEU A N 1
ATOM 1450 C CA . LEU A 1 184 ? -16.538 17.419 -27.482 1.00 66.38 184 LEU A CA 1
ATOM 1451 C C . LEU A 1 184 ? -15.792 17.730 -26.175 1.00 66.38 184 LEU A C 1
ATOM 1453 O O . LEU A 1 184 ? -15.912 17.000 -25.192 1.00 66.38 184 LEU A O 1
ATOM 1457 N N . ALA A 1 185 ? -15.068 18.850 -26.140 1.00 62.66 185 ALA A N 1
ATOM 1458 C CA . ALA A 1 185 ? -14.395 19.337 -24.943 1.00 62.66 185 ALA A CA 1
ATOM 1459 C C . ALA A 1 185 ? -15.385 19.673 -23.806 1.00 62.66 185 ALA A C 1
ATOM 1461 O O . ALA A 1 185 ? -15.126 19.343 -22.644 1.00 62.66 185 ALA A O 1
ATOM 1462 N N . ALA A 1 186 ? -16.542 20.259 -24.135 1.00 68.00 186 ALA A N 1
ATOM 1463 C CA . ALA A 1 186 ? -17.613 20.521 -23.176 1.00 68.00 186 ALA A CA 1
ATOM 1464 C C . ALA A 1 186 ? -18.233 19.220 -22.637 1.00 68.00 186 ALA A C 1
ATOM 1466 O O . ALA A 1 186 ? -18.391 19.080 -21.426 1.00 68.00 186 ALA A O 1
ATOM 1467 N N . VAL A 1 187 ? -18.504 18.236 -23.503 1.00 74.44 187 VAL A N 1
ATOM 1468 C CA . VAL A 1 187 ? -19.041 16.922 -23.095 1.00 74.44 187 VAL A CA 1
ATOM 1469 C C . VAL A 1 187 ? -18.089 16.199 -22.142 1.00 74.44 187 VAL A C 1
ATOM 1471 O O . VAL A 1 187 ? -18.523 15.717 -21.097 1.00 74.44 187 VAL A O 1
ATOM 1474 N N . VAL A 1 188 ? -16.789 16.168 -22.450 1.00 67.50 188 VAL A N 1
ATOM 1475 C CA . VAL A 1 188 ? -15.776 15.547 -21.576 1.00 67.50 188 VAL A CA 1
ATOM 1476 C C . VAL A 1 188 ? -15.689 16.270 -20.230 1.00 67.50 188 VAL A C 1
ATOM 1478 O O . VAL A 1 188 ? -15.618 15.622 -19.188 1.00 67.50 188 VAL A O 1
ATOM 1481 N N . SER A 1 189 ? -15.762 17.603 -20.229 1.00 65.50 189 SER A N 1
ATOM 1482 C CA . SER A 1 189 ? -15.762 18.402 -18.997 1.00 65.50 189 SER A CA 1
ATOM 1483 C C . SER A 1 189 ? -16.981 18.109 -18.116 1.00 65.50 189 SER A C 1
ATOM 1485 O O . SER A 1 189 ? -16.837 17.912 -16.911 1.00 65.50 189 SER A O 1
ATOM 1487 N N . VAL A 1 190 ? -18.176 18.024 -18.711 1.00 75.38 190 VAL A N 1
ATOM 1488 C CA . VAL A 1 190 ? -19.417 17.686 -17.994 1.00 75.38 190 VAL A CA 1
ATOM 1489 C C . VAL A 1 190 ? -19.367 16.257 -17.458 1.00 75.38 190 VAL A C 1
ATOM 1491 O O . VAL A 1 190 ? -19.693 16.037 -16.294 1.00 75.38 190 VAL A O 1
ATOM 1494 N N . ALA A 1 191 ? -18.902 15.293 -18.257 1.00 74.06 191 ALA A N 1
ATOM 1495 C CA . ALA A 1 191 ? -18.739 13.911 -17.813 1.00 74.06 191 ALA A CA 1
ATOM 1496 C C . ALA A 1 191 ? -17.789 13.815 -16.608 1.00 74.06 191 ALA A C 1
ATOM 1498 O O . ALA A 1 191 ? -18.104 13.143 -15.627 1.00 74.06 191 ALA A O 1
ATOM 1499 N N . MET A 1 192 ? -16.673 14.548 -16.630 1.00 68.12 192 MET A N 1
ATOM 1500 C CA . MET A 1 192 ? -15.742 14.611 -15.501 1.00 68.12 192 MET A CA 1
ATOM 1501 C C . MET A 1 192 ? -16.360 15.241 -14.251 1.00 68.12 192 MET A C 1
ATOM 1503 O O . MET A 1 192 ? -16.118 14.757 -13.146 1.00 68.12 192 MET A O 1
ATOM 1507 N N . LEU A 1 193 ? -17.180 16.284 -14.408 1.00 72.44 193 LEU A N 1
ATOM 1508 C CA . LEU A 1 193 ? -17.892 16.906 -13.292 1.00 72.44 193 LEU A CA 1
ATOM 1509 C C . LEU A 1 193 ? -18.894 15.933 -12.650 1.00 72.44 193 LEU A C 1
ATOM 1511 O O . LEU A 1 193 ? -18.978 15.851 -11.426 1.00 72.44 193 LEU A O 1
ATOM 1515 N N . VAL A 1 194 ? -19.617 15.161 -13.468 1.00 77.81 194 VAL A N 1
ATOM 1516 C CA . VAL A 1 194 ? -20.536 14.116 -12.992 1.00 77.81 194 VAL A CA 1
ATOM 1517 C C . VAL A 1 194 ? -19.769 13.031 -12.240 1.00 77.81 194 VAL A C 1
ATOM 1519 O O . VAL A 1 194 ? -20.163 12.671 -11.134 1.00 77.81 194 VAL A O 1
ATOM 1522 N N . VAL A 1 195 ? -18.647 12.550 -12.785 1.00 73.19 195 VAL A N 1
ATOM 1523 C CA . VAL A 1 195 ? -17.788 11.558 -12.117 1.00 73.19 195 VAL A CA 1
ATOM 1524 C C . VAL A 1 195 ? -17.284 12.083 -10.773 1.00 73.19 195 VAL A C 1
ATOM 1526 O O . VAL A 1 195 ? -17.361 11.371 -9.773 1.00 73.19 195 VAL A O 1
ATOM 1529 N N . ALA A 1 196 ? -16.823 13.335 -10.724 1.00 67.38 196 ALA A N 1
ATOM 1530 C CA . ALA A 1 196 ? -16.390 13.983 -9.491 1.00 67.38 196 ALA A CA 1
ATOM 1531 C C . ALA A 1 196 ? -17.518 14.038 -8.452 1.00 67.38 196 ALA A C 1
ATOM 1533 O O . ALA A 1 196 ? -17.331 13.613 -7.312 1.00 67.38 196 ALA A O 1
ATOM 1534 N N . TYR A 1 197 ? -18.700 14.514 -8.847 1.00 74.00 197 TYR A N 1
ATOM 1535 C CA . TYR A 1 197 ? -19.854 14.618 -7.958 1.00 74.00 197 TYR A CA 1
ATOM 1536 C C . TYR A 1 197 ? -20.289 13.252 -7.416 1.00 74.00 197 TYR A C 1
ATOM 1538 O O . TYR A 1 197 ? -20.462 13.099 -6.209 1.00 74.00 197 TYR A O 1
ATOM 1546 N N . VAL A 1 198 ? -20.399 12.240 -8.285 1.00 76.25 198 VAL A N 1
ATOM 1547 C CA . VAL A 1 198 ? -20.743 10.867 -7.886 1.00 76.25 198 VAL A CA 1
ATOM 1548 C C . VAL A 1 198 ? -19.703 10.307 -6.918 1.00 76.25 198 VAL A C 1
ATOM 1550 O O . VAL A 1 198 ? -20.077 9.692 -5.923 1.00 76.25 198 VAL A O 1
ATOM 1553 N N . ALA A 1 199 ? -18.412 10.554 -7.153 1.00 69.38 199 ALA A N 1
ATOM 1554 C CA . ALA A 1 199 ? -17.353 10.112 -6.253 1.00 69.38 199 ALA A CA 1
ATOM 1555 C C . ALA A 1 199 ? -17.474 10.759 -4.861 1.00 69.38 199 ALA A C 1
ATOM 1557 O O . ALA A 1 199 ? -17.384 10.057 -3.855 1.00 69.38 199 ALA A O 1
ATOM 1558 N N . PHE A 1 200 ? -17.739 12.068 -4.777 1.00 71.75 200 PHE A N 1
ATOM 1559 C CA . PHE A 1 200 ? -17.961 12.747 -3.494 1.00 71.75 200 PHE A CA 1
ATOM 1560 C C . PHE A 1 200 ? -19.239 12.280 -2.786 1.00 71.75 200 PHE A C 1
ATOM 1562 O O . PHE A 1 200 ? -19.202 12.037 -1.581 1.00 71.75 200 PHE A O 1
ATOM 1569 N N . ALA A 1 201 ? -20.339 12.091 -3.518 1.00 75.31 201 ALA A N 1
ATOM 1570 C CA . ALA A 1 201 ? -21.593 11.581 -2.964 1.00 75.31 201 ALA A CA 1
ATOM 1571 C C . ALA A 1 201 ? -21.442 10.148 -2.428 1.00 75.31 201 ALA A C 1
ATOM 1573 O O . ALA A 1 201 ? -21.957 9.821 -1.358 1.00 75.31 201 ALA A O 1
ATOM 1574 N N . LEU A 1 202 ? -20.688 9.299 -3.135 1.00 72.31 202 LEU A N 1
ATOM 1575 C CA . LEU A 1 202 ? -20.361 7.953 -2.675 1.00 72.31 202 LEU A CA 1
ATOM 1576 C C . LEU A 1 202 ? -19.554 8.010 -1.374 1.00 72.31 202 LEU A C 1
ATOM 1578 O O . LEU A 1 202 ? -19.856 7.287 -0.435 1.00 72.31 202 LEU A O 1
ATOM 1582 N N . VAL A 1 203 ? -18.565 8.899 -1.278 1.00 68.38 203 VAL A N 1
ATOM 1583 C CA . VAL A 1 203 ? -17.783 9.070 -0.046 1.00 68.38 203 VAL A CA 1
ATOM 1584 C C . VAL A 1 203 ? -18.639 9.552 1.114 1.00 68.38 203 VAL A C 1
ATOM 1586 O O . VAL A 1 203 ? -18.520 9.014 2.212 1.00 68.38 203 VAL A O 1
ATOM 1589 N N . GLU A 1 204 ? -19.531 10.512 0.882 1.00 71.19 204 GLU A N 1
ATOM 1590 C CA . GLU A 1 204 ? -20.472 10.966 1.902 1.00 71.19 204 GLU A CA 1
ATOM 1591 C C . GLU A 1 204 ? -21.357 9.811 2.397 1.00 71.19 204 GLU A C 1
ATOM 1593 O O . GLU A 1 204 ? -21.534 9.640 3.605 1.00 71.19 204 GLU A O 1
ATOM 1598 N N . LEU A 1 205 ? -21.848 8.966 1.486 1.00 73.56 205 LEU A N 1
ATOM 1599 C CA . LEU A 1 205 ? -22.601 7.760 1.828 1.00 73.56 205 LEU A CA 1
ATOM 1600 C C . LEU A 1 205 ? -21.765 6.786 2.675 1.00 73.56 205 LEU A C 1
ATOM 1602 O O . LEU A 1 205 ? -22.243 6.299 3.700 1.00 73.56 205 LEU A O 1
ATOM 1606 N N . LEU A 1 206 ? -20.511 6.529 2.294 1.00 69.81 206 LEU A N 1
ATOM 1607 C CA . LEU A 1 206 ? -19.615 5.643 3.045 1.00 69.81 206 LEU A CA 1
ATOM 1608 C C . LEU A 1 206 ? -19.318 6.191 4.451 1.00 69.81 206 LEU A C 1
ATOM 1610 O O . LEU A 1 206 ? -19.287 5.419 5.406 1.00 69.81 206 LEU A O 1
ATOM 1614 N N . ILE A 1 207 ? -19.170 7.510 4.606 1.00 67.25 207 ILE A N 1
ATOM 1615 C CA . ILE A 1 207 ? -18.978 8.159 5.914 1.00 67.25 207 ILE A CA 1
ATOM 1616 C C . ILE A 1 207 ? -20.228 8.017 6.785 1.00 67.25 207 ILE A C 1
ATOM 1618 O O . ILE A 1 207 ? -20.115 7.694 7.967 1.00 67.25 207 ILE A O 1
ATOM 1622 N N . ARG A 1 208 ? -21.426 8.200 6.212 1.00 73.00 208 ARG A N 1
ATOM 1623 C CA . ARG A 1 208 ? -22.701 8.025 6.933 1.00 73.00 208 ARG A CA 1
ATOM 1624 C C . ARG A 1 208 ? -22.887 6.599 7.457 1.00 73.00 208 ARG A C 1
ATOM 1626 O O . ARG A 1 208 ? -23.504 6.416 8.501 1.00 73.00 208 ARG A O 1
ATOM 1633 N N . HIS A 1 209 ? -22.327 5.601 6.775 1.00 70.19 209 HIS A N 1
ATOM 1634 C CA . HIS A 1 209 ? -22.332 4.202 7.215 1.00 70.19 209 HIS A CA 1
ATOM 1635 C C . HIS A 1 209 ? -21.200 3.846 8.199 1.00 70.19 209 HIS A C 1
ATOM 1637 O O . HIS A 1 209 ? -21.026 2.671 8.538 1.00 70.19 209 HIS A O 1
ATOM 1643 N N . GLY A 1 210 ? -20.437 4.833 8.680 1.00 67.88 210 GLY A N 1
ATOM 1644 C CA . GLY A 1 210 ? -19.412 4.656 9.706 1.00 67.88 210 GLY A CA 1
ATOM 1645 C C . GLY A 1 210 ? -18.349 3.626 9.314 1.00 67.88 210 GLY A C 1
ATOM 1646 O O . GLY A 1 210 ? -17.842 3.618 8.193 1.00 67.88 210 GLY A O 1
ATOM 1647 N N . VAL A 1 211 ? -18.012 2.726 10.241 1.00 64.50 211 VAL A N 1
ATOM 1648 C CA . VAL A 1 211 ? -16.950 1.718 10.056 1.00 64.50 211 VAL A CA 1
ATOM 1649 C C . VAL A 1 211 ? -17.246 0.763 8.890 1.00 64.50 211 VAL A C 1
ATOM 1651 O O . VAL A 1 211 ? -16.333 0.405 8.147 1.00 64.50 211 VAL A O 1
ATOM 1654 N N . ALA A 1 212 ? -18.513 0.383 8.689 1.00 66.88 212 ALA A N 1
ATOM 1655 C CA . ALA A 1 212 ? -18.910 -0.537 7.621 1.00 66.88 212 ALA A CA 1
ATOM 1656 C C . ALA A 1 212 ? -18.758 0.096 6.228 1.00 66.88 212 ALA A C 1
ATOM 1658 O O . ALA A 1 212 ? -18.240 -0.537 5.309 1.00 66.88 212 ALA A O 1
ATOM 1659 N N . GLY A 1 213 ? -19.144 1.367 6.077 1.00 66.50 213 GLY A N 1
ATOM 1660 C CA . GLY A 1 213 ? -18.900 2.106 4.837 1.00 66.50 213 GLY A CA 1
ATOM 1661 C C . GLY A 1 213 ? -17.405 2.297 4.573 1.00 66.50 213 GLY A C 1
ATOM 1662 O O . GLY A 1 213 ? -16.942 2.130 3.445 1.00 66.50 213 GLY A O 1
ATOM 1663 N N . TRP A 1 214 ? -16.616 2.538 5.619 1.00 67.06 214 TRP A N 1
ATOM 1664 C CA . TRP A 1 214 ? -15.164 2.643 5.493 1.00 67.06 214 TRP A CA 1
ATOM 1665 C C . TRP A 1 214 ? -14.520 1.341 4.996 1.00 67.06 214 TRP A C 1
ATOM 1667 O O . TRP A 1 214 ? -13.692 1.367 4.087 1.00 67.06 214 TRP A O 1
ATOM 1677 N N . LEU A 1 215 ? -14.952 0.194 5.527 1.00 66.44 215 LEU A N 1
ATOM 1678 C CA . LEU A 1 215 ? -14.505 -1.125 5.081 1.00 66.44 215 LEU A CA 1
ATOM 1679 C C . LEU A 1 215 ? -14.791 -1.363 3.594 1.00 66.44 215 LEU A C 1
ATOM 1681 O O . LEU A 1 215 ? -13.914 -1.821 2.863 1.00 66.44 215 LEU A O 1
ATOM 1685 N N . ILE A 1 216 ? -16.009 -1.054 3.144 1.00 68.75 216 ILE A N 1
ATOM 1686 C CA . ILE A 1 216 ? -16.403 -1.213 1.738 1.00 68.75 216 ILE A CA 1
ATOM 1687 C C . ILE A 1 216 ? -15.518 -0.336 0.849 1.00 68.75 216 ILE A C 1
ATOM 1689 O O . ILE A 1 216 ? -14.974 -0.819 -0.144 1.00 68.75 216 ILE A O 1
ATOM 1693 N N . GLY A 1 217 ? -15.316 0.928 1.232 1.00 67.94 217 GLY A N 1
ATOM 1694 C CA . GLY A 1 217 ? -14.423 1.842 0.521 1.00 67.94 217 GLY A CA 1
ATOM 1695 C C . GLY A 1 217 ? -12.987 1.321 0.446 1.00 67.94 217 GLY A C 1
ATOM 1696 O O . GLY A 1 217 ? -12.376 1.342 -0.620 1.00 67.94 217 GLY A O 1
ATOM 1697 N N . PHE A 1 218 ? -12.471 0.784 1.550 1.00 68.81 218 PHE A N 1
ATOM 1698 C CA . PHE A 1 218 ? -11.134 0.202 1.620 1.00 68.81 218 PHE A CA 1
ATOM 1699 C C . PHE A 1 218 ? -10.977 -1.026 0.712 1.00 68.81 218 PHE A C 1
ATOM 1701 O O . PHE A 1 218 ? -10.001 -1.122 -0.033 1.00 68.81 218 PHE A O 1
ATOM 1708 N N . LEU A 1 219 ? -11.945 -1.947 0.721 1.00 68.81 219 LEU A N 1
ATOM 1709 C CA . LEU A 1 219 ? -11.933 -3.132 -0.143 1.00 68.81 219 LEU A CA 1
ATOM 1710 C C . LEU A 1 219 ? -12.022 -2.754 -1.627 1.00 68.81 219 LEU A C 1
ATOM 1712 O O . LEU A 1 219 ? -11.292 -3.315 -2.443 1.00 68.81 219 LEU A O 1
ATOM 1716 N N . LEU A 1 220 ? -12.858 -1.770 -1.974 1.00 67.81 220 LEU A N 1
ATOM 1717 C CA . LEU A 1 220 ? -12.955 -1.241 -3.337 1.00 67.81 220 LEU A CA 1
ATOM 1718 C C . LEU A 1 220 ? -11.650 -0.577 -3.786 1.00 67.81 220 LEU A C 1
ATOM 1720 O O . LEU A 1 220 ? -11.192 -0.828 -4.899 1.00 67.81 220 LEU A O 1
ATOM 1724 N N . ALA A 1 221 ? -11.022 0.229 -2.926 1.00 65.81 221 ALA A N 1
ATOM 1725 C CA . ALA A 1 221 ? -9.737 0.859 -3.221 1.00 65.81 221 ALA A CA 1
ATOM 1726 C C . ALA A 1 221 ? -8.629 -0.183 -3.424 1.00 65.81 221 ALA A C 1
ATOM 1728 O O . ALA A 1 221 ? -7.826 -0.058 -4.348 1.00 65.81 221 ALA A O 1
ATOM 1729 N N . LYS A 1 222 ? -8.618 -1.239 -2.605 1.00 66.44 222 LYS A N 1
ATOM 1730 C CA . LYS A 1 222 ? -7.682 -2.359 -2.735 1.00 66.44 222 LYS A CA 1
ATOM 1731 C C . LYS A 1 222 ? -7.876 -3.107 -4.053 1.00 66.44 222 LYS A C 1
ATOM 1733 O O . LYS A 1 222 ? -6.906 -3.331 -4.770 1.00 66.44 222 LYS A O 1
ATOM 1738 N N . LEU A 1 223 ? -9.123 -3.416 -4.413 1.00 66.88 223 LEU A N 1
ATOM 1739 C CA . LEU A 1 223 ? -9.451 -4.038 -5.696 1.00 66.88 223 LEU A CA 1
ATOM 1740 C C . LEU A 1 223 ? -9.017 -3.153 -6.873 1.00 66.88 223 LEU A C 1
ATOM 1742 O O . LEU A 1 223 ? -8.399 -3.641 -7.814 1.00 66.88 223 LEU A O 1
ATOM 1746 N N . ALA A 1 224 ? -9.292 -1.848 -6.811 1.00 65.94 224 ALA A N 1
ATOM 1747 C CA . ALA A 1 224 ? -8.894 -0.900 -7.847 1.00 65.94 224 ALA A CA 1
ATOM 1748 C C . ALA A 1 224 ? -7.365 -0.811 -7.994 1.00 65.94 224 ALA A C 1
ATOM 1750 O O . ALA A 1 224 ? -6.865 -0.813 -9.117 1.00 65.94 224 ALA A O 1
ATOM 1751 N N . ALA A 1 225 ? -6.619 -0.780 -6.885 1.00 65.19 225 ALA A N 1
ATOM 1752 C CA . ALA A 1 225 ? -5.157 -0.769 -6.900 1.00 65.19 225 ALA A CA 1
ATOM 1753 C C . ALA A 1 225 ? -4.576 -2.063 -7.497 1.00 65.19 225 ALA A C 1
ATOM 1755 O O . ALA A 1 225 ? -3.680 -2.007 -8.340 1.00 65.19 225 ALA A O 1
ATOM 1756 N N . GLU A 1 226 ? -5.113 -3.224 -7.113 1.00 65.06 226 GLU A N 1
ATOM 1757 C CA . GLU A 1 226 ? -4.704 -4.525 -7.657 1.00 65.06 226 GLU A CA 1
ATOM 1758 C C . GLU A 1 226 ? -5.006 -4.627 -9.164 1.00 65.06 226 GLU A C 1
ATOM 1760 O O . GLU A 1 226 ? -4.149 -5.063 -9.935 1.00 65.06 226 GLU A O 1
ATOM 1765 N N . MET A 1 227 ? -6.177 -4.153 -9.606 1.00 66.19 227 MET A N 1
ATOM 1766 C CA . MET A 1 227 ? -6.549 -4.097 -11.026 1.00 66.19 227 MET A CA 1
ATOM 1767 C C . MET A 1 227 ? -5.669 -3.130 -11.820 1.00 66.19 227 MET A C 1
ATOM 1769 O O . MET A 1 227 ? -5.261 -3.456 -12.933 1.00 66.19 227 MET A O 1
ATOM 1773 N N . ALA A 1 228 ? -5.343 -1.964 -11.257 1.00 64.50 228 ALA A N 1
ATOM 1774 C CA . ALA A 1 228 ? -4.468 -0.990 -11.901 1.00 64.50 228 ALA A CA 1
ATOM 1775 C C . ALA A 1 228 ? -3.075 -1.578 -12.154 1.00 64.50 228 ALA A C 1
ATOM 1777 O O . ALA A 1 228 ? -2.558 -1.451 -13.260 1.00 64.50 228 ALA A O 1
ATOM 1778 N N . ILE A 1 229 ? -2.496 -2.285 -11.176 1.00 65.06 229 ILE A N 1
ATOM 1779 C CA . ILE A 1 229 ? -1.199 -2.956 -11.348 1.00 65.06 229 ILE A CA 1
ATOM 1780 C C . ILE A 1 229 ? -1.286 -4.105 -12.345 1.00 65.06 229 ILE A C 1
ATOM 1782 O O . ILE A 1 229 ? -0.423 -4.217 -13.214 1.00 65.06 229 ILE A O 1
ATOM 1786 N N . ALA A 1 230 ? -2.336 -4.925 -12.270 1.00 64.94 230 ALA A N 1
ATOM 1787 C CA . ALA A 1 230 ? -2.559 -5.993 -13.240 1.00 64.94 230 ALA A CA 1
ATOM 1788 C C . ALA A 1 230 ? -2.732 -5.459 -14.675 1.00 64.94 230 ALA A C 1
ATOM 1790 O O . ALA A 1 230 ? -2.409 -6.161 -15.633 1.00 64.94 230 ALA A O 1
ATOM 1791 N N . ALA A 1 231 ? -3.202 -4.219 -14.832 1.00 62.06 231 ALA A N 1
ATOM 1792 C CA . ALA A 1 231 ? -3.356 -3.554 -16.120 1.00 62.06 231 ALA A CA 1
ATOM 1793 C C . ALA A 1 231 ? -2.065 -2.902 -16.652 1.00 62.06 231 ALA A C 1
ATOM 1795 O O . ALA A 1 231 ? -2.000 -2.635 -17.852 1.00 62.06 231 ALA A O 1
ATOM 1796 N N . ILE A 1 232 ? -1.027 -2.682 -15.829 1.00 63.00 232 ILE A N 1
ATOM 1797 C CA . ILE A 1 232 ? 0.245 -2.076 -16.279 1.00 63.00 232 ILE A CA 1
ATOM 1798 C C . ILE A 1 232 ? 0.858 -2.856 -17.458 1.00 63.00 232 ILE A C 1
ATOM 1800 O O . ILE A 1 232 ? 1.143 -2.227 -18.478 1.00 63.00 232 ILE A O 1
ATOM 1804 N N . PRO A 1 233 ? 1.005 -4.198 -17.415 1.00 58.34 233 PRO A N 1
ATOM 1805 C CA . PRO A 1 233 ? 1.544 -4.953 -18.548 1.00 58.34 233 PRO A CA 1
ATOM 1806 C C . PRO A 1 233 ? 0.701 -4.818 -19.823 1.00 58.34 233 PRO A C 1
ATOM 1808 O O . PRO A 1 233 ? 1.252 -4.745 -20.920 1.00 58.34 233 PRO A O 1
ATOM 1811 N N . LEU A 1 234 ? -0.628 -4.743 -19.689 1.00 58.12 234 LEU A N 1
ATOM 1812 C CA . LEU A 1 234 ? -1.545 -4.576 -20.821 1.00 58.12 234 LEU A CA 1
ATOM 1813 C C . LEU A 1 234 ? -1.381 -3.194 -21.461 1.00 58.12 234 LEU A C 1
ATOM 1815 O O . LEU A 1 234 ? -1.206 -3.103 -22.675 1.00 58.12 234 LEU A O 1
ATOM 1819 N N . ALA A 1 235 ? -1.343 -2.134 -20.651 1.00 53.62 235 ALA A N 1
ATOM 1820 C CA . ALA A 1 235 ? -1.112 -0.770 -21.122 1.00 53.62 235 ALA A CA 1
ATOM 1821 C C . ALA A 1 235 ? 0.274 -0.611 -21.769 1.00 53.62 235 ALA A C 1
ATOM 1823 O O . ALA A 1 235 ? 0.398 0.020 -22.816 1.00 53.62 235 ALA A O 1
ATOM 1824 N N . MET A 1 236 ? 1.309 -1.237 -21.200 1.00 53.66 236 MET A N 1
ATOM 1825 C CA . MET A 1 236 ? 2.650 -1.253 -21.793 1.00 53.66 236 MET A CA 1
ATOM 1826 C C . MET A 1 236 ? 2.689 -2.022 -23.120 1.00 53.66 236 MET A C 1
ATOM 1828 O O . MET A 1 236 ? 3.400 -1.613 -24.034 1.00 53.66 236 MET A O 1
ATOM 1832 N N . SER A 1 237 ? 1.907 -3.098 -23.261 1.00 55.88 237 SER A N 1
ATOM 1833 C CA . SER A 1 237 ? 1.813 -3.850 -24.519 1.00 55.88 237 SER A CA 1
ATOM 1834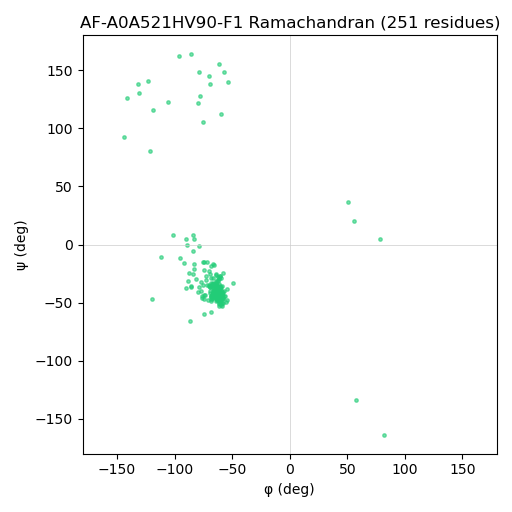 C C . SER A 1 237 ? 1.129 -3.062 -25.639 1.00 55.88 237 SER A C 1
ATOM 1836 O O . SER A 1 237 ? 1.509 -3.204 -26.796 1.00 55.88 237 SER A O 1
ATOM 1838 N N . GLU A 1 238 ? 0.157 -2.210 -25.310 1.00 56.38 238 GLU A N 1
ATOM 1839 C CA . GLU A 1 238 ? -0.501 -1.307 -26.261 1.00 56.38 238 GLU A CA 1
ATOM 1840 C C . GLU A 1 238 ? 0.418 -0.135 -26.637 1.00 56.38 238 GLU A C 1
ATOM 1842 O O . GLU A 1 238 ? 0.646 0.114 -27.820 1.00 56.38 238 GLU A O 1
ATOM 1847 N N . ALA A 1 239 ? 1.058 0.508 -25.654 1.00 50.56 239 ALA A N 1
ATOM 1848 C CA . ALA A 1 239 ? 2.023 1.586 -25.891 1.00 50.56 239 ALA A CA 1
ATOM 1849 C C . ALA A 1 239 ? 3.251 1.128 -26.705 1.00 50.56 239 ALA A C 1
ATOM 1851 O O . ALA A 1 239 ? 3.839 1.913 -27.442 1.00 50.56 239 ALA A O 1
ATOM 1852 N N . ALA A 1 240 ? 3.637 -0.150 -26.618 1.00 56.84 240 ALA A N 1
ATOM 1853 C CA . ALA A 1 240 ? 4.689 -0.727 -27.456 1.00 56.84 240 ALA A CA 1
ATOM 1854 C C . ALA A 1 240 ? 4.246 -0.977 -28.914 1.00 56.84 240 ALA A C 1
ATOM 1856 O O . ALA A 1 240 ? 5.097 -1.043 -29.804 1.00 56.84 240 ALA A O 1
ATOM 1857 N N . LYS A 1 241 ? 2.937 -1.086 -29.189 1.00 56.28 241 LYS A N 1
ATOM 1858 C CA . LYS A 1 241 ? 2.389 -1.232 -30.552 1.00 56.28 241 LYS A CA 1
ATOM 1859 C C . LYS A 1 241 ? 2.271 0.107 -31.285 1.00 56.28 241 LYS A C 1
ATOM 1861 O O . LYS A 1 241 ? 2.420 0.124 -32.505 1.00 56.28 241 LYS A O 1
ATOM 1866 N N . GLU A 1 242 ? 2.064 1.217 -30.577 1.00 48.03 242 GLU A N 1
ATOM 1867 C CA . GLU A 1 242 ? 1.981 2.565 -31.169 1.00 48.03 242 GLU A CA 1
ATOM 1868 C C . GLU A 1 242 ? 3.201 2.954 -32.038 1.00 48.03 242 GLU A C 1
ATOM 1870 O O . GLU A 1 242 ? 2.999 3.373 -33.182 1.00 48.03 242 GLU A O 1
ATOM 1875 N N . PRO A 1 243 ? 4.469 2.765 -31.610 1.00 47.19 243 PRO A N 1
ATOM 1876 C CA . PRO A 1 243 ? 5.622 3.061 -32.464 1.00 47.19 243 PRO A CA 1
ATOM 1877 C C . PRO A 1 243 ? 5.776 2.085 -33.642 1.00 47.19 243 PRO A C 1
ATOM 1879 O O . PRO A 1 243 ? 6.394 2.439 -34.647 1.00 47.19 243 PRO A O 1
ATOM 1882 N N . ALA A 1 244 ? 5.215 0.873 -33.556 1.00 45.75 244 ALA A N 1
ATOM 1883 C CA . ALA A 1 244 ? 5.221 -0.090 -34.657 1.00 45.75 244 ALA A CA 1
ATOM 1884 C C . ALA A 1 244 ? 4.181 0.271 -35.732 1.00 45.75 244 ALA A C 1
ATOM 1886 O O . ALA A 1 244 ? 4.484 0.211 -36.920 1.00 45.75 244 ALA A O 1
ATOM 1887 N N . GLN A 1 245 ? 2.991 0.724 -35.333 1.00 45.41 245 GLN A N 1
ATOM 1888 C CA . GLN A 1 245 ? 1.957 1.184 -36.265 1.00 45.41 245 GLN A CA 1
ATOM 1889 C C . GLN A 1 245 ? 2.329 2.512 -36.938 1.00 45.41 245 GLN A C 1
ATOM 1891 O O . GLN A 1 245 ? 2.087 2.675 -38.130 1.00 45.41 245 GLN A O 1
ATOM 1896 N N . ALA A 1 246 ? 3.000 3.425 -36.227 1.00 44.69 246 ALA A N 1
ATOM 1897 C CA . ALA A 1 246 ? 3.491 4.676 -36.811 1.00 44.69 246 ALA A CA 1
ATOM 1898 C C . ALA A 1 246 ? 4.558 4.462 -37.907 1.00 44.69 246 ALA A C 1
ATOM 1900 O O . ALA A 1 246 ? 4.609 5.234 -38.862 1.00 44.69 246 ALA A O 1
ATOM 1901 N N . ARG A 1 247 ? 5.379 3.402 -37.811 1.00 44.34 247 ARG A N 1
ATOM 1902 C CA . ARG A 1 247 ? 6.363 3.040 -38.850 1.00 44.34 247 ARG A CA 1
ATOM 1903 C C . ARG A 1 247 ? 5.734 2.391 -40.083 1.00 44.34 247 ARG A C 1
ATOM 1905 O O . ARG A 1 247 ? 6.187 2.655 -41.186 1.00 44.34 247 ARG A O 1
ATOM 1912 N N . VAL A 1 248 ? 4.673 1.599 -39.919 1.00 49.31 248 VAL A N 1
ATOM 1913 C CA . VAL A 1 248 ? 3.966 0.953 -41.045 1.00 49.31 248 VAL A CA 1
ATOM 1914 C C . VAL A 1 248 ? 3.205 1.967 -41.913 1.00 49.31 248 VAL A C 1
ATOM 1916 O O . VAL A 1 248 ? 3.008 1.735 -43.097 1.00 49.31 248 VAL A O 1
ATOM 1919 N N . VAL A 1 249 ? 2.808 3.116 -41.359 1.00 52.31 249 VAL A N 1
ATOM 1920 C CA . VAL A 1 249 ? 2.113 4.176 -42.116 1.00 52.31 249 VAL A CA 1
ATOM 1921 C C . VAL A 1 249 ? 3.083 5.088 -42.891 1.00 52.31 249 VAL A C 1
ATOM 1923 O O . VAL A 1 249 ? 2.667 5.735 -43.848 1.00 52.31 249 VAL A O 1
ATOM 1926 N N . GLN A 1 250 ? 4.366 5.146 -42.511 1.00 44.84 250 GLN A N 1
ATOM 1927 C CA . GLN A 1 250 ? 5.368 5.998 -43.175 1.00 44.84 250 GLN A CA 1
ATOM 1928 C C . GLN A 1 250 ? 6.138 5.312 -44.313 1.00 44.84 250 GLN A C 1
ATOM 1930 O O . GLN A 1 250 ? 6.700 6.024 -45.138 1.00 44.84 250 GLN A O 1
ATOM 1935 N N . ASP A 1 251 ? 6.099 3.981 -44.403 1.00 49.91 251 ASP A N 1
ATOM 1936 C CA . ASP A 1 251 ? 6.552 3.213 -45.571 1.00 49.91 251 ASP A CA 1
ATOM 1937 C C . ASP A 1 251 ? 5.383 2.372 -46.114 1.00 49.91 251 ASP A C 1
ATOM 1939 O O . ASP A 1 251 ? 5.274 1.177 -45.816 1.00 49.91 251 ASP A O 1
ATOM 1943 N N . PRO A 1 252 ? 4.462 2.965 -46.896 1.00 46.38 252 PRO A N 1
ATOM 1944 C CA . PRO A 1 252 ? 3.637 2.174 -47.783 1.00 46.38 252 PRO A CA 1
ATOM 1945 C C . PRO A 1 252 ? 4.537 1.771 -48.955 1.00 46.38 252 PRO A C 1
ATOM 1947 O O . PRO A 1 252 ? 4.900 2.603 -49.784 1.00 46.38 252 PRO A O 1
ATOM 1950 N N . SER A 1 253 ? 4.946 0.504 -48.967 1.00 49.22 253 SER A N 1
ATOM 1951 C CA . SER A 1 253 ? 5.534 -0.155 -50.140 1.00 49.22 253 SER A CA 1
ATOM 1952 C C . SER A 1 253 ? 4.792 0.175 -51.433 1.00 49.22 253 SER A C 1
ATOM 1954 O O . SER A 1 253 ? 3.539 0.095 -51.387 1.00 49.22 253 SER A O 1
#

pLDDT: mean 73.66, std 12.64, range [44.34, 91.75]

Foldseek 3Di:
DVLLVVLLVVVVVLVVVVLDFLLLVLVLLVLLLVLLVVLLVVLCVVDDQVLEPDHDDDPVVVVVVVVVLCCLVVPLLVVVCVLLVNPVLNVCVVPDPVSCVSSVSVVSSVSSNVVQVVQSVVQVVVCVVPPGNRDRPSVLVSVLSVQLCQQLSALCNVLVCLCVVVVVVLCVVLVVCCVPDVVVSVVSVVVSVVVSVVSVVLSVVLSVVRRVSSVVSSSVSSVVSVVVSVCPVVVVVVVVCVVVVVVCVVDPD

Secondary structure (DSSP, 8-state):
-HHHHHHHHHHHHHHHTT---HHHHHHHHHHHHHHHHHHHHHHHHTS-GGG-SS----HHHHHHHHHHHHHIIIIIHHHHHHHTT-HHHHHHHHH-HHHHHHTTTHHHHHHHHHHHHHHHHHHHHHHHHH-SSP--SHHHHHHHHHHHHHHHS-TTHHHHHHHHHHHHHHHHHHHHHTTT-HHHHHHHHHHHHHHHHHHHHHHHHHHHTHHHHHHHHHHHHHHHHHHHHHHHHHHHHHHHHHHHHHHHHH---

Mean predicted aligned error: 11.87 Å

Sequence (253 aa):
MIAALFGNAIIFLLVLDGYLRAAHLIVLVAAETLLLLIMSRAQLLLVPQRDWPEQPKPWSERWPILAFGVFWICGAYSITLLFINGWGDLLELIRSREAWIAAWLHIPLACTLLIALVQALADYRHYRLHGGPFVSSILPDALGRLLTLILGGIPFAMPFFAVTFGGFKAVEYVARKARIEPALAAVVSVAMLVVAYVAFALVELLIRHGVAGWLIGFLLAKLAAEMAIAAIPLAMSEAAKEPAQARVVQDPS

Solvent-accessible surface area (backbone atoms only — not comparable to full-atom values): 13427 Å² total; per-residue (Å²): 108,70,68,56,52,51,57,50,49,53,54,49,50,38,37,75,72,63,48,41,52,71,45,55,53,53,52,48,42,52,50,48,22,52,51,30,48,52,51,37,53,53,56,54,71,77,46,65,77,89,30,45,79,66,76,86,74,58,67,82,70,46,48,62,55,50,51,49,50,50,47,44,60,59,50,50,37,49,54,40,28,58,76,70,66,18,56,64,60,47,53,42,49,73,75,31,74,62,48,37,58,71,41,51,51,60,56,64,48,50,52,53,50,53,52,46,51,54,50,49,52,50,41,51,53,48,32,77,74,72,47,71,68,49,67,67,74,42,46,62,56,17,50,30,34,46,42,20,50,62,41,32,41,30,72,62,34,51,32,46,48,48,43,51,54,47,42,53,50,45,50,54,49,29,66,64,37,44,80,78,43,52,67,63,33,49,52,54,52,51,52,50,51,51,52,35,49,53,39,49,52,49,37,52,52,24,57,75,48,44,66,63,24,48,48,54,48,33,53,50,28,39,51,50,28,47,50,52,59,69,38,46,65,56,54,52,57,52,62,61,44,52,67,56,55,58,52,55,70,74,56,74,126

Radius of gyration: 21.59 Å; Cα contacts (8 Å, |Δi|>4): 194; chains: 1; bounding box: 48×46×73 Å

Nearest PDB structures (foldseek):
  7ajf-assembly1_a  TM=3.302E-01  e=8.925E+00  Bos taurus
  2cmr-assembly1_A  TM=1.872E-01  e=9.365E+00  Human immunodeficiency virus 1